Protein AF-A0A924B1G9-F1 (afdb_monomer)

Nearest PDB structures (foldseek):
  7d11-assembly1_A  TM=5.202E-01  e=1.048E+00  Arabidopsis thaliana
  1uzx-assembly1_A  TM=3.766E-01  e=6.678E+00  Saccharomyces cerevisiae
  7ena-assembly1_r  TM=2.657E-01  e=3.602E+00  Homo sapiens

Solvent-accessible surface area (backbone atoms only — not comparable to full-atom values): 17834 Å² total; per-residue (Å²): 140,83,85,80,86,78,86,86,82,85,82,87,82,88,80,89,79,86,88,84,85,90,86,92,86,82,88,84,86,88,83,89,76,91,75,95,71,78,91,67,83,74,74,77,75,77,76,68,78,72,48,72,66,56,46,50,40,49,38,76,76,74,49,89,57,78,85,48,82,61,34,28,73,50,75,49,75,44,78,45,89,90,80,42,54,28,34,40,39,39,38,36,28,64,76,27,54,96,91,43,46,20,43,35,36,27,42,61,86,73,44,76,77,44,75,43,41,29,79,77,49,53,72,58,60,49,54,59,66,51,76,52,71,83,56,62,73,43,79,47,84,88,48,91,28,54,46,34,28,27,63,59,55,65,33,23,41,34,28,42,30,90,91,84,40,40,30,42,26,50,73,26,55,28,36,59,52,98,42,30,36,24,34,95,85,68,23,28,40,26,25,29,43,55,103,88,44,79,76,41,62,40,61,37,97,60,65,76,70,59,66,43,66,84,30,28,30,68,78,65,70,44,32,62,20,43,42,27,85,77,24,82,34,56,75,44,72,41,84,77,54,44,53,40,35,38,48,44,69,59,79,68,53,67,86,53,41,47,78,38,43,34,40,74,47,14,28,45,55,42,82,47,80,46,34,27,37,58,65,37,64,36,64,90,63,48,69,62,68,74,81,87,78,86,71,130

pLDDT: mean 76.07, std 22.86, range [23.42, 97.5]

Mean predicted aligned error: 12.78 Å

Secondary structure (DSSP, 8-state):
---------------------------------------------------HHHHHHHHHHH--S---SSEEEEEEEEEETTTEEEEEEEEEETTS-TT--EEEEE-TTS-EEEEE-TTT--HHHHHHHS----PPEEE----TTEEEEEEESS-EEEEEETTTEEEEE---EEEEETTEEE-TTSPEEBB--BTTB-S-B-B-SSS---B-TTSBBTTT--BB-EE-TT-TTEEEEEEEETTEEEEEE-S-TTTSS--PEEEESEEE-TT-TTB-TTS-B-GGGSPBPPSPPP--

Radius of gyration: 23.68 Å; Cα contacts (8 Å, |Δi|>4): 565; chains: 1; bounding box: 62×53×70 Å

Structure (mmCIF, N/CA/C/O backbone):
data_AF-A0A924B1G9-F1
#
_entry.id   AF-A0A924B1G9-F1
#
loop_
_atom_site.group_PDB
_atom_site.id
_atom_site.type_symbol
_atom_site.label_atom_id
_atom_site.label_alt_id
_atom_site.label_comp_id
_atom_site.label_asym_id
_atom_site.label_entity_id
_atom_site.label_seq_id
_atom_site.pdbx_PDB_ins_code
_atom_site.Cartn_x
_atom_site.Cartn_y
_atom_site.Cartn_z
_atom_site.occupancy
_atom_site.B_iso_or_equiv
_atom_site.auth_seq_id
_atom_site.auth_comp_id
_atom_site.auth_asym_id
_atom_site.auth_atom_id
_atom_site.pdbx_PDB_model_num
ATOM 1 N N . MET A 1 1 ? -4.663 -26.867 -35.636 1.00 37.69 1 MET A N 1
ATOM 2 C CA . MET A 1 1 ? -5.133 -27.283 -34.299 1.00 37.69 1 MET A CA 1
ATOM 3 C C . MET A 1 1 ? -4.129 -28.298 -33.769 1.00 37.69 1 MET A C 1
ATOM 5 O O . MET A 1 1 ? -4.196 -29.462 -34.132 1.00 37.69 1 MET A O 1
ATOM 9 N N . LEU A 1 2 ? -3.102 -27.813 -33.068 1.00 24.23 2 LEU A N 1
ATOM 10 C CA . LEU A 1 2 ? -1.955 -28.592 -32.594 1.00 24.23 2 LEU A CA 1
ATOM 11 C C . LEU A 1 2 ? -2.081 -28.723 -31.074 1.00 24.23 2 LEU A C 1
ATOM 13 O O . LEU A 1 2 ? -1.944 -27.740 -30.354 1.00 24.23 2 LEU A O 1
ATOM 17 N N . LEU A 1 3 ? -2.412 -29.931 -30.621 1.00 26.41 3 LEU A N 1
ATOM 18 C CA . LEU A 1 3 ? -2.420 -30.333 -29.218 1.00 26.41 3 LEU A CA 1
ATOM 19 C C . LEU A 1 3 ? -0.995 -30.748 -28.844 1.00 26.41 3 LEU A C 1
ATOM 21 O O . LEU A 1 3 ? -0.539 -31.812 -29.257 1.00 26.41 3 LEU A O 1
ATOM 25 N N . LEU A 1 4 ? -0.296 -29.913 -28.079 1.00 26.91 4 LEU A N 1
ATOM 26 C CA . LEU A 1 4 ? 0.944 -30.301 -27.414 1.00 26.91 4 LEU A CA 1
ATOM 27 C C . LEU A 1 4 ? 0.599 -30.757 -25.994 1.00 26.91 4 LEU A C 1
ATOM 29 O O . LEU A 1 4 ? 0.212 -29.957 -25.147 1.00 26.91 4 LEU A O 1
ATOM 33 N N . LYS A 1 5 ? 0.706 -32.072 -25.779 1.00 25.05 5 LYS A N 1
ATOM 34 C CA . LYS A 1 5 ? 0.847 -32.693 -24.461 1.00 25.05 5 LYS A CA 1
ATOM 35 C C . LYS A 1 5 ? 2.231 -32.339 -23.921 1.00 25.05 5 LYS A C 1
ATOM 37 O O . LYS A 1 5 ? 3.216 -32.518 -24.633 1.00 25.05 5 LYS A O 1
ATOM 42 N N . THR A 1 6 ? 2.305 -31.902 -22.673 1.00 28.73 6 THR A N 1
ATOM 43 C CA . THR A 1 6 ? 3.558 -31.853 -21.913 1.00 28.73 6 THR A CA 1
ATOM 44 C C . THR A 1 6 ? 3.384 -32.681 -20.655 1.00 28.73 6 THR A C 1
ATOM 46 O O . THR A 1 6 ? 2.513 -32.397 -19.831 1.00 28.73 6 THR A O 1
ATOM 49 N N . ASP A 1 7 ? 4.194 -33.730 -20.568 1.00 26.20 7 ASP A N 1
ATOM 50 C CA . ASP A 1 7 ? 4.286 -34.648 -19.445 1.00 26.20 7 ASP A CA 1
ATOM 51 C C . ASP A 1 7 ? 4.918 -33.945 -18.233 1.00 26.20 7 ASP A C 1
ATOM 53 O O . ASP A 1 7 ? 5.930 -33.250 -18.347 1.00 26.20 7 ASP A O 1
ATOM 57 N N . TYR A 1 8 ? 4.294 -34.121 -17.069 1.00 26.47 8 TYR A N 1
ATOM 58 C CA . TYR A 1 8 ? 4.808 -33.686 -15.774 1.00 26.47 8 TYR A CA 1
ATOM 59 C C . TYR A 1 8 ? 5.938 -34.625 -15.330 1.00 26.47 8 TYR A C 1
ATOM 61 O O . TYR A 1 8 ? 5.741 -35.837 -15.247 1.00 26.47 8 TYR A O 1
ATOM 69 N N . ILE A 1 9 ? 7.107 -34.064 -15.007 1.00 25.88 9 ILE A N 1
ATOM 70 C CA . ILE A 1 9 ? 8.181 -34.769 -14.299 1.00 25.88 9 ILE A CA 1
ATOM 71 C C . ILE A 1 9 ? 8.092 -34.383 -12.823 1.00 25.88 9 ILE A C 1
ATOM 73 O O . ILE A 1 9 ? 8.315 -33.234 -12.447 1.00 25.88 9 ILE A O 1
ATOM 77 N N . GLU A 1 10 ? 7.754 -35.365 -11.997 1.00 23.42 10 GLU A N 1
ATOM 78 C CA . GLU A 1 10 ? 7.724 -35.289 -10.542 1.00 23.42 10 GLU A CA 1
ATOM 79 C C . GLU A 1 10 ? 9.133 -35.607 -10.012 1.00 23.42 10 GLU A C 1
ATOM 81 O O . GLU A 1 10 ? 9.620 -36.730 -10.150 1.00 23.42 10 GLU A O 1
ATOM 86 N N . VAL A 1 11 ? 9.830 -34.620 -9.438 1.00 24.86 11 VAL A N 1
ATOM 87 C CA . VAL A 1 11 ? 11.112 -34.849 -8.752 1.00 24.86 11 VAL A CA 1
ATOM 88 C C . VAL A 1 11 ? 10.871 -34.805 -7.249 1.00 24.86 11 VAL A C 1
ATOM 90 O O . VAL A 1 11 ? 10.787 -33.743 -6.639 1.00 24.86 11 VAL A O 1
ATOM 93 N N . SER A 1 12 ? 10.770 -35.994 -6.657 1.00 23.59 12 SER A N 1
ATOM 94 C CA . SER A 1 12 ? 10.890 -36.201 -5.214 1.00 23.59 12 SER A CA 1
ATOM 95 C C . SER A 1 12 ? 12.345 -36.026 -4.780 1.00 23.59 12 SER A C 1
ATOM 97 O O . SER A 1 12 ? 13.219 -36.756 -5.242 1.00 23.59 12 SER A O 1
ATOM 99 N N . LEU A 1 13 ? 12.601 -35.126 -3.830 1.00 25.59 13 LEU A N 1
ATOM 100 C CA . LEU A 1 13 ? 13.824 -35.140 -3.029 1.00 25.59 13 LEU A CA 1
ATOM 101 C C . LEU A 1 13 ? 13.459 -35.230 -1.547 1.00 25.59 13 LEU A C 1
ATOM 103 O O . LEU A 1 13 ? 13.131 -34.252 -0.882 1.00 25.59 13 LEU A O 1
ATOM 107 N N . ILE A 1 14 ? 13.518 -36.466 -1.055 1.00 26.16 14 ILE A N 1
ATOM 108 C CA . ILE A 1 14 ? 13.589 -36.815 0.361 1.00 26.16 14 ILE A CA 1
ATOM 109 C C . ILE A 1 14 ? 15.049 -36.644 0.790 1.00 26.16 14 ILE A C 1
ATOM 111 O O . ILE A 1 14 ? 15.940 -37.267 0.218 1.00 26.16 14 ILE A O 1
ATOM 115 N N . GLY A 1 15 ? 15.293 -35.843 1.826 1.00 26.09 15 GLY A N 1
ATOM 116 C CA . GLY A 1 15 ? 16.616 -35.704 2.430 1.00 26.09 15 GLY A CA 1
ATOM 117 C C . GLY A 1 15 ? 16.558 -34.976 3.766 1.00 26.09 15 GLY A C 1
ATOM 118 O O . GLY A 1 15 ? 16.680 -33.759 3.823 1.00 26.09 15 GLY A O 1
ATOM 119 N N . LYS A 1 16 ? 16.355 -35.735 4.848 1.00 26.83 16 LYS A N 1
ATOM 120 C CA . LYS A 1 16 ? 16.600 -35.294 6.228 1.00 26.83 16 LYS A CA 1
ATOM 121 C C . LYS A 1 16 ? 18.101 -35.092 6.442 1.00 26.83 16 LYS A C 1
ATOM 123 O O . LYS A 1 16 ? 18.843 -36.004 6.101 1.00 26.83 16 LYS A O 1
ATOM 128 N N . THR A 1 17 ? 18.494 -34.035 7.152 1.00 28.42 17 THR A N 1
ATOM 129 C CA . THR A 1 17 ? 19.530 -34.112 8.203 1.00 28.42 17 THR A CA 1
ATOM 130 C C . THR A 1 17 ? 19.468 -32.886 9.112 1.00 28.42 17 THR A C 1
ATOM 132 O O . THR A 1 17 ? 19.598 -31.752 8.662 1.00 28.42 17 THR A O 1
ATOM 135 N N . GLU A 1 18 ? 19.269 -33.156 10.400 1.00 27.80 18 GLU A N 1
ATOM 136 C CA . GLU A 1 18 ? 19.524 -32.260 11.526 1.00 27.80 18 GLU A CA 1
ATOM 137 C C . GLU A 1 18 ? 21.038 -32.095 11.772 1.00 27.80 18 GLU A C 1
ATOM 139 O O . GLU A 1 18 ? 21.841 -32.920 11.340 1.00 27.80 18 GLU A O 1
ATOM 144 N N . ALA A 1 19 ? 21.362 -31.086 12.590 1.00 27.84 19 ALA A N 1
ATOM 145 C CA . ALA A 1 19 ? 22.610 -30.866 13.330 1.00 27.84 19 ALA A CA 1
ATOM 146 C C . ALA A 1 19 ? 23.759 -30.122 12.621 1.00 27.84 19 ALA A C 1
ATOM 148 O O . ALA A 1 19 ? 24.623 -30.726 11.997 1.00 27.84 19 ALA A O 1
ATOM 149 N N . SER A 1 20 ? 23.869 -28.818 12.914 1.00 29.27 20 SER A N 1
ATOM 150 C CA . SER A 1 20 ? 25.138 -28.221 13.374 1.00 29.27 20 SER A CA 1
ATOM 151 C C . SER A 1 20 ? 24.937 -26.793 13.907 1.00 29.27 20 SER A C 1
ATOM 153 O O . SER A 1 20 ? 25.197 -25.806 13.222 1.00 29.27 20 SER A O 1
ATOM 155 N N . GLU A 1 21 ? 24.501 -26.686 15.163 1.00 30.08 21 GLU A N 1
ATOM 156 C CA . GLU A 1 21 ? 24.824 -25.545 16.027 1.00 30.08 21 GLU A CA 1
ATOM 157 C C . GLU A 1 21 ? 26.275 -25.665 16.532 1.00 30.08 21 GLU A C 1
ATOM 159 O O . GLU A 1 21 ? 26.781 -26.767 16.737 1.00 30.08 21 GLU A O 1
ATOM 164 N N . LYS A 1 22 ? 26.881 -24.512 16.853 1.00 28.56 22 LYS A N 1
ATOM 165 C CA . LYS A 1 22 ? 28.185 -24.290 17.522 1.00 28.56 22 LYS A CA 1
ATOM 166 C C . LYS A 1 22 ? 29.431 -24.246 16.633 1.00 28.56 22 LYS A C 1
ATOM 168 O O . LYS A 1 22 ? 30.168 -25.217 16.512 1.00 28.56 22 LYS A O 1
ATOM 173 N N . LYS A 1 23 ? 29.780 -23.025 16.220 1.00 29.05 23 LYS A N 1
ATOM 174 C CA . LYS A 1 23 ? 31.093 -22.378 16.451 1.00 29.05 23 LYS A CA 1
ATOM 175 C C . LYS A 1 23 ? 31.155 -21.129 15.585 1.00 29.05 23 LYS A C 1
ATOM 177 O O . LYS A 1 23 ? 31.329 -21.283 14.397 1.00 29.05 23 LYS A O 1
ATOM 182 N N . TYR A 1 24 ? 31.082 -19.936 16.167 1.00 28.08 24 TYR A N 1
ATOM 183 C CA . TYR A 1 24 ? 31.892 -18.783 15.745 1.00 28.08 24 TYR A CA 1
ATOM 184 C C . TYR A 1 24 ? 31.843 -17.736 16.860 1.00 28.08 24 TYR A C 1
ATOM 186 O O . TYR A 1 24 ? 30.998 -16.853 16.913 1.00 28.08 24 TYR A O 1
ATOM 194 N N . LEU A 1 25 ? 32.762 -17.900 17.808 1.00 27.41 25 LEU A N 1
ATOM 195 C CA . LEU A 1 25 ? 33.101 -16.921 18.830 1.00 27.41 25 LEU A CA 1
ATOM 196 C C . LEU A 1 25 ? 34.627 -16.933 18.898 1.00 27.41 25 LEU A C 1
ATOM 198 O O . LEU A 1 25 ? 35.197 -17.864 19.465 1.00 27.41 25 LEU A O 1
ATOM 202 N N . LYS A 1 26 ? 35.273 -15.959 18.244 1.00 27.39 26 LYS A N 1
ATOM 203 C CA . LYS A 1 26 ? 36.497 -15.288 18.715 1.00 27.39 26 LYS A CA 1
ATOM 204 C C . LYS A 1 26 ? 37.053 -14.299 17.684 1.00 27.39 26 LYS A C 1
ATOM 206 O O . LYS A 1 26 ? 37.393 -14.675 16.572 1.00 27.39 26 LYS A O 1
ATOM 211 N N . ASN A 1 27 ? 37.254 -13.088 18.200 1.00 27.98 27 ASN A N 1
ATOM 212 C CA . ASN A 1 27 ? 38.271 -12.097 17.851 1.00 27.98 27 ASN A CA 1
ATOM 213 C C . ASN A 1 27 ? 38.127 -11.333 16.525 1.00 27.98 27 ASN A C 1
ATOM 215 O O . ASN A 1 27 ? 38.522 -11.809 15.471 1.00 27.98 27 ASN A O 1
ATOM 219 N N . ASN A 1 28 ? 37.785 -10.045 16.633 1.00 27.94 28 ASN A N 1
ATOM 220 C CA . ASN A 1 28 ? 38.847 -9.038 16.613 1.00 27.94 28 ASN A CA 1
ATOM 221 C C . ASN A 1 28 ? 38.450 -7.741 17.329 1.00 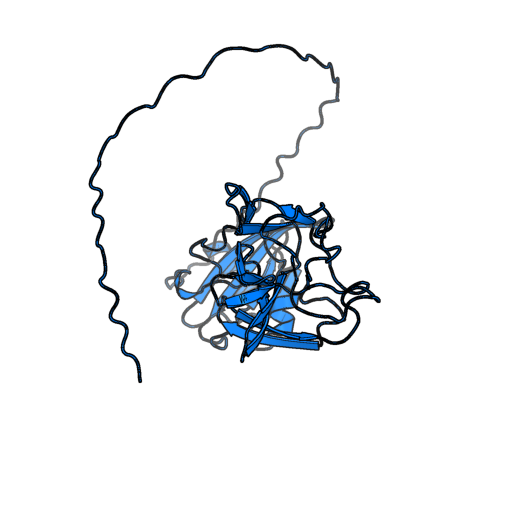27.94 28 ASN A C 1
ATOM 223 O O . ASN A 1 28 ? 37.331 -7.248 17.231 1.00 27.94 28 ASN A O 1
ATOM 227 N N . ASN A 1 29 ? 39.416 -7.258 18.104 1.00 27.81 29 ASN A N 1
ATOM 228 C CA . ASN A 1 29 ? 39.387 -6.055 18.916 1.00 27.81 29 ASN A CA 1
ATOM 229 C C . ASN A 1 29 ? 39.533 -4.780 18.069 1.00 27.81 29 ASN A C 1
ATOM 231 O O . ASN A 1 29 ? 40.124 -4.798 16.995 1.00 27.81 29 ASN A O 1
ATOM 235 N N . LEU A 1 30 ? 39.203 -3.669 18.737 1.00 27.38 30 LEU A N 1
ATOM 236 C CA . LEU A 1 30 ? 39.919 -2.388 18.700 1.00 27.38 30 LEU A CA 1
ATOM 237 C C . LEU A 1 30 ? 39.424 -1.316 17.712 1.00 27.38 30 LEU A C 1
ATOM 239 O O . LEU A 1 30 ? 40.080 -1.034 16.722 1.00 27.38 30 LEU A O 1
ATOM 243 N N . ILE A 1 31 ? 38.382 -0.574 18.108 1.00 29.33 31 ILE A N 1
ATOM 244 C CA . ILE A 1 31 ? 38.405 0.900 18.036 1.00 29.33 31 ILE A CA 1
ATOM 245 C C . ILE A 1 31 ? 37.810 1.445 19.344 1.00 29.33 31 ILE A C 1
ATOM 247 O O . ILE A 1 31 ? 36.600 1.437 19.558 1.00 29.33 31 ILE A O 1
ATOM 251 N N . LYS A 1 32 ? 38.689 1.886 20.253 1.00 28.28 32 LYS A N 1
ATOM 252 C CA . LYS A 1 32 ? 38.343 2.730 21.403 1.00 28.28 32 LYS A CA 1
ATOM 253 C C . LYS A 1 32 ? 38.278 4.172 20.904 1.00 28.28 32 LYS A C 1
ATOM 255 O O . LYS A 1 32 ? 39.322 4.802 20.766 1.00 28.28 32 LYS A O 1
ATOM 260 N N . THR A 1 33 ? 37.077 4.701 20.705 1.00 27.55 33 THR A N 1
ATOM 261 C CA . THR A 1 33 ? 36.873 6.151 20.639 1.00 27.55 33 THR A CA 1
ATOM 262 C C . THR A 1 33 ? 36.241 6.587 21.950 1.00 27.55 33 THR A C 1
ATOM 264 O O . THR A 1 33 ? 35.149 6.160 22.315 1.00 27.55 33 THR A O 1
ATOM 267 N N . ILE A 1 34 ? 36.990 7.393 22.695 1.00 29.73 34 ILE A N 1
ATOM 268 C CA . ILE A 1 34 ? 36.563 8.035 23.933 1.00 29.73 34 ILE A CA 1
ATOM 269 C C . ILE A 1 34 ? 35.468 9.040 23.567 1.00 29.73 34 ILE A C 1
ATOM 271 O O . ILE A 1 34 ? 35.721 9.999 22.843 1.00 29.73 34 ILE A O 1
ATOM 275 N N . THR A 1 35 ? 34.258 8.837 24.080 1.00 28.00 35 THR A N 1
ATOM 276 C CA . THR A 1 35 ? 33.225 9.875 24.095 1.00 28.00 35 THR A CA 1
ATOM 277 C C . THR A 1 35 ? 32.733 10.032 25.523 1.00 28.00 35 THR A C 1
ATOM 279 O O . THR A 1 35 ? 31.898 9.283 26.022 1.00 28.00 35 THR A O 1
ATOM 282 N N . THR A 1 36 ? 33.298 11.017 26.209 1.00 28.72 36 THR A N 1
ATOM 283 C CA . THR A 1 36 ? 32.741 11.598 27.425 1.00 28.72 36 THR A CA 1
ATOM 284 C C . THR A 1 36 ? 31.469 12.360 27.053 1.00 28.72 36 THR A C 1
ATOM 286 O O . THR A 1 36 ? 31.514 13.540 26.719 1.00 28.72 36 THR A O 1
ATOM 289 N N . SER A 1 37 ? 30.308 11.704 27.120 1.00 30.16 37 SER A N 1
ATOM 290 C CA . SER A 1 37 ? 29.019 12.402 27.127 1.00 30.16 37 SER A CA 1
ATOM 291 C C . SER A 1 37 ? 28.319 12.190 28.462 1.00 30.16 37 SER A C 1
ATOM 293 O O . SER A 1 37 ? 28.016 11.066 28.854 1.00 30.16 37 SER A O 1
ATOM 295 N N . LYS A 1 38 ? 28.103 13.315 29.144 1.00 32.81 38 LYS A N 1
ATOM 296 C CA . LYS A 1 38 ? 27.332 13.521 30.371 1.00 32.81 38 LYS A CA 1
ATOM 297 C C . LYS A 1 38 ? 26.179 12.528 30.548 1.00 32.81 38 LYS A C 1
ATOM 299 O O 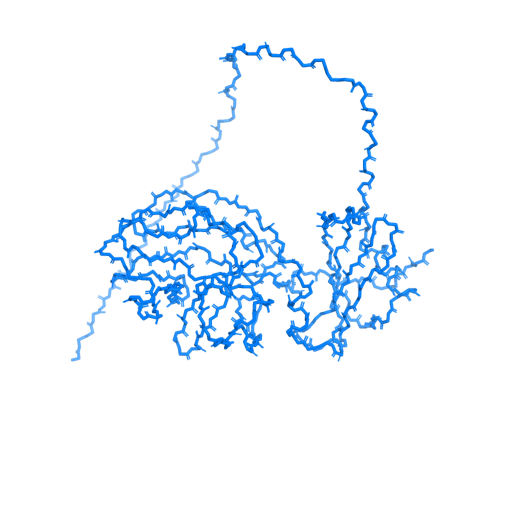. LYS A 1 38 ? 25.368 12.352 29.644 1.00 32.81 38 LYS A O 1
ATOM 304 N N . ASN A 1 39 ? 26.066 12.015 31.774 1.00 30.31 39 ASN A N 1
ATOM 305 C CA . ASN A 1 39 ? 24.873 11.397 32.348 1.00 30.31 39 ASN A CA 1
ATOM 306 C C . ASN A 1 39 ? 23.605 12.200 31.997 1.00 30.31 39 ASN A C 1
ATOM 308 O O . ASN A 1 39 ? 23.224 13.125 32.715 1.00 30.31 39 ASN A O 1
ATOM 312 N N . ARG A 1 40 ? 22.923 11.829 30.911 1.00 31.73 40 ARG A N 1
ATOM 313 C CA . ARG A 1 40 ? 21.480 12.017 30.789 1.00 31.73 40 ARG A CA 1
ATOM 314 C C . ARG A 1 40 ? 20.863 10.783 31.420 1.00 31.73 40 ARG A C 1
ATOM 316 O O . ARG A 1 40 ? 21.057 9.680 30.920 1.00 31.73 40 ARG A O 1
ATOM 323 N N . LYS A 1 41 ? 20.137 10.977 32.523 1.00 28.36 41 LYS A N 1
ATOM 324 C CA . LYS A 1 41 ? 19.126 10.015 32.960 1.00 28.36 41 LYS A CA 1
ATOM 325 C C . LYS A 1 41 ? 18.251 9.745 31.739 1.00 28.36 41 LYS A C 1
ATOM 327 O O . LYS A 1 41 ? 17.524 10.632 31.305 1.00 28.36 41 LYS A O 1
ATOM 332 N N . SER A 1 42 ? 18.395 8.569 31.142 1.00 31.86 42 SER A N 1
ATOM 333 C CA . SER A 1 42 ? 17.416 8.059 30.203 1.00 31.86 42 SER A CA 1
ATOM 334 C C . SER A 1 42 ? 16.136 7.887 31.012 1.00 31.86 42 SER A C 1
ATOM 336 O O . SER A 1 42 ? 16.034 6.964 31.823 1.00 31.86 42 SER A O 1
ATOM 338 N N . GLU A 1 43 ? 15.191 8.810 30.863 1.00 34.50 43 GLU A N 1
ATOM 339 C CA . GLU A 1 43 ? 13.803 8.474 31.131 1.00 34.50 43 GLU A CA 1
ATOM 340 C C . GLU A 1 43 ? 13.513 7.228 30.302 1.00 34.50 43 GLU A C 1
ATOM 342 O O . GLU A 1 43 ? 13.592 7.237 29.073 1.00 34.50 43 GLU A O 1
ATOM 347 N N . VAL A 1 44 ? 13.296 6.113 30.992 1.00 32.47 44 VAL A N 1
ATOM 348 C CA . VAL A 1 44 ? 12.763 4.904 30.383 1.00 32.47 44 VAL A CA 1
ATOM 349 C C . VAL A 1 44 ? 11.401 5.324 29.851 1.00 32.47 44 VAL A C 1
ATOM 351 O O . VAL A 1 44 ? 10.451 5.439 30.622 1.00 32.47 44 VAL A O 1
ATOM 354 N N . HIS A 1 45 ? 11.330 5.656 28.559 1.00 38.53 45 HIS A N 1
ATOM 355 C CA . HIS A 1 45 ? 10.075 5.944 27.884 1.00 38.53 45 HIS A CA 1
ATOM 356 C C . HIS A 1 45 ? 9.185 4.723 28.086 1.00 38.53 45 HIS A C 1
ATOM 358 O O . HIS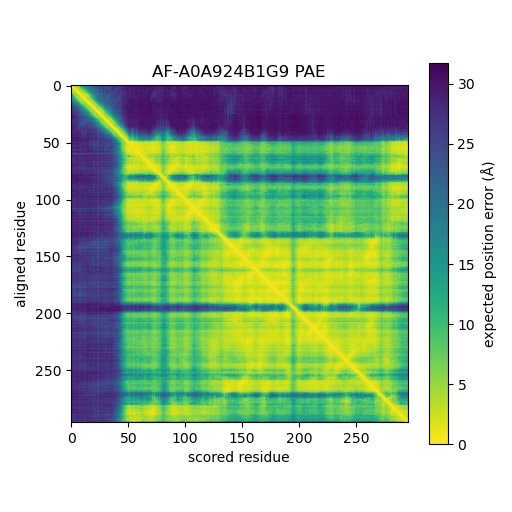 A 1 45 ? 9.406 3.663 27.497 1.00 38.53 45 HIS A O 1
ATOM 364 N N . LYS A 1 46 ? 8.233 4.858 29.010 1.00 42.31 46 LYS A N 1
ATOM 365 C CA . LYS A 1 46 ? 7.267 3.829 29.355 1.00 42.31 46 LYS A CA 1
ATOM 366 C C . LYS A 1 46 ? 6.454 3.583 28.091 1.00 42.31 46 LYS A C 1
ATOM 368 O O . LYS A 1 46 ? 5.660 4.425 27.688 1.00 42.31 46 LYS A O 1
ATOM 373 N N . LYS A 1 47 ? 6.742 2.474 27.415 1.00 51.41 47 LYS A N 1
ATOM 374 C CA . LYS A 1 47 ? 6.018 2.037 26.224 1.00 51.41 47 LYS A CA 1
ATOM 375 C C . LYS A 1 47 ? 4.558 1.841 26.644 1.00 51.41 47 LYS A C 1
ATOM 377 O O . LYS A 1 47 ? 4.295 1.009 27.512 1.00 51.41 47 LYS A O 1
ATOM 382 N N . SER A 1 48 ? 3.635 2.645 26.118 1.00 54.09 48 SER A N 1
ATOM 383 C CA . SER A 1 48 ? 2.199 2.495 26.375 1.00 54.09 48 SER A CA 1
ATOM 384 C C . SER A 1 48 ? 1.700 1.270 25.607 1.00 54.09 48 SER A C 1
ATOM 386 O O . SER A 1 48 ? 1.172 1.382 24.508 1.00 54.09 48 SER A O 1
ATOM 388 N N . ASN A 1 49 ? 1.935 0.079 26.151 1.00 71.06 49 ASN A N 1
ATOM 389 C CA . ASN A 1 49 ? 1.370 -1.151 25.609 1.00 71.06 49 ASN A CA 1
ATOM 390 C C . ASN A 1 49 ? -0.029 -1.333 26.213 1.00 71.06 49 ASN A C 1
ATOM 392 O O . ASN A 1 49 ? -0.174 -2.092 27.170 1.00 71.06 49 ASN A O 1
ATOM 396 N N . LEU A 1 50 ? -1.038 -0.626 25.695 1.00 84.31 50 LEU A N 1
ATOM 397 C CA . LEU A 1 50 ? -2.423 -0.964 26.024 1.00 84.31 50 LEU A CA 1
ATOM 398 C C . LEU A 1 50 ? -2.726 -2.363 25.476 1.00 84.31 50 LEU A C 1
ATOM 400 O O . LEU A 1 50 ? -2.528 -2.643 24.289 1.00 84.31 50 LEU A O 1
ATOM 404 N N . SER A 1 51 ? -3.204 -3.247 26.340 1.00 90.94 51 SER A N 1
ATOM 405 C CA . SER A 1 51 ? -3.773 -4.525 25.937 1.00 90.94 51 SER A CA 1
ATOM 406 C C . SER A 1 51 ? -5.052 -4.311 25.129 1.00 90.94 51 SER A C 1
ATOM 408 O O . SER A 1 51 ? -5.717 -3.280 25.221 1.00 90.94 51 SER A O 1
ATOM 410 N N . ILE A 1 52 ? -5.439 -5.321 24.351 1.00 91.56 52 ILE A N 1
ATOM 411 C CA . ILE A 1 52 ? -6.675 -5.278 23.562 1.00 91.56 52 ILE A CA 1
ATOM 412 C C . ILE A 1 52 ? -7.914 -5.038 24.447 1.00 91.56 52 ILE A C 1
ATOM 414 O O . ILE A 1 52 ? -8.822 -4.315 24.040 1.00 91.56 52 ILE A O 1
ATOM 418 N N . ILE A 1 53 ? -7.935 -5.589 25.667 1.00 93.38 53 ILE A N 1
ATOM 419 C CA . ILE A 1 53 ? -9.026 -5.378 26.629 1.00 93.38 53 ILE A CA 1
ATOM 420 C C . ILE A 1 53 ? -9.041 -3.925 27.116 1.00 93.38 53 ILE A C 1
ATOM 422 O O . ILE A 1 53 ? -10.097 -3.300 27.117 1.00 93.38 53 ILE A O 1
ATOM 426 N N . GLU A 1 54 ? -7.887 -3.356 27.473 1.00 94.00 54 GLU A N 1
ATOM 427 C CA . GLU A 1 54 ? -7.805 -1.946 27.881 1.00 94.00 54 GLU A CA 1
ATOM 428 C C . GLU A 1 54 ? -8.223 -1.005 26.747 1.00 94.00 54 GLU A C 1
ATOM 430 O O . GLU A 1 54 ? -8.937 -0.034 26.994 1.00 94.00 54 GLU A O 1
ATOM 435 N N . ILE A 1 55 ? -7.848 -1.320 25.502 1.00 93.50 55 ILE A N 1
ATOM 436 C CA . ILE A 1 55 ? -8.304 -0.588 24.316 1.00 93.50 55 ILE A CA 1
ATOM 437 C C . ILE A 1 55 ? -9.824 -0.670 24.208 1.00 93.50 55 ILE A C 1
ATOM 439 O O . ILE A 1 55 ? -10.474 0.367 24.149 1.00 93.50 55 ILE A O 1
ATOM 443 N N . TYR A 1 56 ? -10.405 -1.873 24.228 1.00 95.19 56 TYR A N 1
ATOM 444 C CA . TYR A 1 56 ? -11.859 -2.039 24.183 1.00 95.19 56 TYR A CA 1
ATOM 445 C C . TYR A 1 56 ? -12.554 -1.200 25.265 1.00 95.19 56 TYR A C 1
ATOM 447 O O . TYR A 1 56 ? -13.510 -0.478 24.984 1.00 95.19 56 TYR A O 1
ATOM 455 N N . CYS A 1 57 ? -12.039 -1.238 26.492 1.00 94.75 57 CYS A N 1
ATOM 456 C CA . CYS A 1 57 ? -12.605 -0.503 27.611 1.00 94.75 57 CYS A CA 1
ATOM 457 C C . CYS A 1 57 ? -12.492 1.013 27.449 1.00 94.75 57 CYS A C 1
ATOM 459 O O . CYS A 1 57 ? -13.468 1.720 27.713 1.00 94.75 57 CYS A O 1
ATOM 461 N N . LEU A 1 58 ? -11.355 1.510 26.959 1.00 94.50 58 LEU A N 1
ATOM 462 C CA . LEU A 1 58 ? -11.182 2.919 26.620 1.00 94.50 58 LEU A CA 1
ATOM 463 C C . LEU A 1 58 ? -12.204 3.354 25.563 1.00 94.50 58 LEU A C 1
ATOM 465 O O . LEU A 1 58 ? -12.886 4.362 25.743 1.00 94.50 58 LEU A O 1
ATOM 469 N N . LEU A 1 59 ? -12.344 2.571 24.492 1.00 93.12 59 LEU A N 1
ATOM 470 C CA . LEU A 1 59 ? -13.268 2.858 23.399 1.00 93.12 59 LEU A CA 1
ATOM 471 C C . LEU A 1 59 ? -14.724 2.865 23.873 1.00 93.12 59 LEU A C 1
ATOM 473 O O . LEU A 1 59 ? -15.455 3.801 23.574 1.00 93.12 59 LEU A O 1
ATOM 477 N N . SER A 1 60 ? -15.124 1.874 24.671 1.00 92.44 60 SER A N 1
ATOM 478 C CA . SER A 1 60 ? -16.496 1.762 25.181 1.00 92.44 60 SER A CA 1
ATOM 479 C C . SER A 1 60 ? -16.928 2.938 26.064 1.00 92.44 60 SER A C 1
ATOM 481 O O . SER A 1 60 ? -18.120 3.219 26.162 1.00 92.44 60 SER A O 1
ATOM 483 N N . LYS A 1 61 ? -15.970 3.619 26.712 1.00 91.38 61 LYS A N 1
ATOM 484 C CA . LYS A 1 61 ? -16.228 4.756 27.607 1.00 91.38 61 LYS A CA 1
ATOM 485 C C . LYS A 1 61 ? -16.098 6.099 26.880 1.00 91.38 61 LYS A C 1
ATOM 487 O O . LYS A 1 61 ? -16.856 7.016 27.178 1.00 91.38 61 LYS A O 1
ATOM 492 N N . ASN A 1 62 ? -15.143 6.215 25.952 1.00 90.75 62 ASN A N 1
ATOM 493 C CA . ASN A 1 62 ? -14.668 7.512 25.456 1.00 90.75 62 ASN A CA 1
ATOM 494 C C . ASN A 1 62 ? -14.730 7.691 23.929 1.00 90.75 62 ASN A C 1
ATOM 496 O O . ASN A 1 62 ? -14.404 8.774 23.448 1.00 90.75 62 ASN A O 1
ATOM 500 N N . SER A 1 63 ? -15.103 6.667 23.157 1.00 88.69 63 SER A N 1
ATOM 501 C CA . SER A 1 63 ? -15.192 6.755 21.694 1.00 88.69 63 SER A CA 1
ATOM 502 C C . SER A 1 63 ? -16.637 6.902 21.221 1.00 88.69 63 SER A C 1
ATOM 504 O O . SER A 1 63 ? -17.570 6.448 21.878 1.00 88.69 63 SER A O 1
ATOM 506 N N . SER A 1 64 ? -16.820 7.509 20.045 1.00 87.25 64 SER A N 1
ATOM 507 C CA . SER A 1 64 ? -18.106 7.482 19.337 1.00 87.25 64 SER A CA 1
ATOM 508 C C . SER A 1 64 ? -18.285 6.232 18.473 1.00 87.25 64 SER A C 1
ATOM 510 O O . SER A 1 64 ? -19.350 6.062 17.887 1.00 87.25 64 SER A O 1
ATOM 512 N N . ILE A 1 65 ? -17.253 5.389 18.348 1.00 88.75 65 ILE A N 1
ATOM 513 C CA . ILE A 1 65 ? -17.300 4.190 17.513 1.00 88.75 65 ILE A CA 1
ATOM 514 C C . ILE A 1 65 ? -18.248 3.183 18.133 1.00 88.75 65 ILE A C 1
ATOM 516 O O . ILE A 1 65 ? -18.118 2.809 19.300 1.00 88.75 65 ILE A O 1
ATOM 520 N N . THR A 1 66 ? -19.176 2.690 17.321 1.00 85.38 66 THR A N 1
ATOM 521 C CA . THR A 1 66 ? -20.130 1.705 17.814 1.00 85.38 66 THR A CA 1
ATOM 522 C C . THR A 1 66 ? -19.485 0.321 17.906 1.00 85.38 66 THR A C 1
ATOM 524 O O . THR A 1 66 ? -19.035 -0.261 16.914 1.00 85.38 66 THR A O 1
ATOM 527 N N . LEU A 1 67 ? -19.457 -0.217 19.125 1.00 89.44 67 LEU A N 1
ATOM 528 C CA . LEU A 1 67 ? -18.915 -1.532 19.458 1.00 89.44 67 LEU A CA 1
ATOM 529 C C . LEU A 1 67 ? -20.069 -2.505 19.709 1.00 89.44 67 LEU A C 1
ATOM 531 O O . LEU A 1 67 ? -20.547 -2.634 20.834 1.00 89.44 67 LEU A O 1
ATOM 535 N N . SER A 1 68 ? -20.530 -3.199 18.669 1.00 86.88 68 SER A N 1
ATOM 536 C CA . SER A 1 68 ? -21.540 -4.250 18.828 1.00 86.88 68 SER A CA 1
ATOM 537 C C . SER A 1 68 ? -21.305 -5.450 17.910 1.00 86.88 68 SER A C 1
ATOM 539 O O . SER A 1 68 ? -20.589 -5.360 16.910 1.00 86.88 68 SER A O 1
ATOM 541 N N . GLY A 1 69 ? -21.928 -6.575 18.271 1.00 89.75 69 GLY A N 1
ATOM 542 C CA . GLY A 1 69 ? -21.804 -7.836 17.548 1.00 89.75 69 GLY A CA 1
ATOM 543 C C . GLY A 1 69 ? -20.415 -8.455 17.685 1.00 89.75 69 GLY A C 1
ATOM 544 O O . GLY A 1 69 ? -19.810 -8.427 18.757 1.00 89.75 69 GLY A O 1
ATOM 545 N N . ASP A 1 70 ? -19.936 -9.026 16.586 1.00 91.94 70 ASP A N 1
ATOM 546 C CA . ASP A 1 70 ? -18.584 -9.550 16.451 1.00 91.94 70 ASP A CA 1
ATOM 547 C C . ASP A 1 70 ? -17.585 -8.393 16.397 1.00 91.94 70 ASP A C 1
ATOM 549 O O . ASP A 1 70 ? -17.627 -7.582 15.471 1.00 91.94 70 ASP A O 1
ATOM 553 N N . ILE A 1 71 ? -16.715 -8.289 17.406 1.00 93.38 71 ILE A N 1
ATOM 554 C CA . ILE A 1 71 ? -15.757 -7.186 17.532 1.00 93.38 71 ILE A CA 1
ATOM 555 C C . ILE A 1 71 ? -14.345 -7.739 17.467 1.00 93.38 71 ILE A C 1
ATOM 557 O O . ILE A 1 71 ? -13.947 -8.563 18.287 1.00 93.38 71 ILE A O 1
ATOM 561 N N . LYS A 1 72 ? -13.569 -7.222 16.520 1.00 92.25 72 LYS A N 1
ATOM 562 C CA . LYS A 1 72 ? -12.160 -7.542 16.309 1.00 92.25 72 LYS A CA 1
ATOM 563 C C . LYS A 1 72 ? -11.349 -6.267 16.468 1.00 92.25 72 LYS A C 1
ATOM 565 O O . LYS A 1 72 ? -11.648 -5.252 15.840 1.00 92.25 72 LYS A O 1
ATOM 570 N N . ILE A 1 73 ? -10.318 -6.316 17.305 1.00 90.56 73 ILE A N 1
ATOM 571 C CA . ILE A 1 73 ? -9.438 -5.174 17.564 1.00 90.56 73 ILE A CA 1
ATOM 572 C C . ILE A 1 73 ? -8.004 -5.578 17.264 1.00 90.56 73 ILE A C 1
ATOM 574 O O . ILE A 1 73 ? -7.511 -6.599 17.740 1.00 90.56 73 ILE A O 1
ATOM 578 N N . GLN A 1 74 ? -7.317 -4.729 16.513 1.00 86.12 74 GLN A N 1
ATOM 579 C CA . GLN A 1 74 ? -5.888 -4.833 16.278 1.00 86.12 74 GLN A CA 1
ATOM 580 C C . GLN A 1 74 ? -5.240 -3.496 16.616 1.00 86.12 74 GLN A C 1
ATOM 582 O O . GLN A 1 74 ? -5.747 -2.441 16.246 1.00 86.12 74 GLN A O 1
ATOM 587 N N . SER A 1 75 ? -4.085 -3.537 17.272 1.00 85.12 75 SER A N 1
ATOM 588 C CA . SER A 1 75 ? -3.309 -2.339 17.573 1.00 85.12 75 SER A CA 1
ATOM 589 C C . SER A 1 75 ? -1.868 -2.437 17.082 1.00 85.12 75 SER A C 1
ATOM 591 O O . SER A 1 75 ? -1.347 -3.519 16.784 1.00 85.12 75 SER A O 1
ATOM 593 N N . GLY A 1 76 ? -1.245 -1.272 16.947 1.00 78.44 76 GLY A N 1
ATOM 594 C CA . GLY A 1 76 ? 0.169 -1.074 16.656 1.00 78.44 76 GLY A CA 1
ATOM 595 C C . GLY A 1 76 ? 0.657 0.209 17.323 1.00 78.44 76 GLY A C 1
ATOM 596 O O . GLY A 1 76 ? -0.138 0.956 17.884 1.00 78.44 76 GLY A O 1
ATOM 597 N N . HIS A 1 77 ? 1.957 0.475 17.259 1.00 76.81 77 HIS A N 1
ATOM 598 C CA . HIS A 1 77 ? 2.544 1.675 17.856 1.00 76.81 77 HIS A CA 1
ATOM 599 C C . HIS A 1 77 ? 3.047 2.601 16.760 1.00 76.81 77 HIS A C 1
ATOM 601 O O . HIS A 1 77 ? 3.571 2.123 15.754 1.00 76.81 77 HIS A O 1
ATOM 607 N N . TYR A 1 78 ? 2.951 3.903 16.996 1.00 71.19 78 TYR A N 1
ATOM 608 C CA . TYR A 1 78 ? 3.607 4.913 16.176 1.00 71.19 78 TYR A CA 1
ATOM 609 C C . TYR A 1 78 ? 4.530 5.767 17.018 1.00 71.19 78 TYR A C 1
ATOM 611 O O . TYR A 1 78 ? 4.328 5.914 18.221 1.00 71.19 78 TYR A O 1
ATOM 619 N N . GLY A 1 79 ? 5.571 6.294 16.386 1.00 64.75 79 GLY A N 1
ATOM 620 C CA . GLY A 1 79 ? 6.490 7.243 16.993 1.00 64.75 79 GLY A CA 1
ATOM 621 C C . GLY A 1 79 ? 6.473 8.518 16.176 1.00 64.75 79 GLY A C 1
ATOM 622 O O . GLY A 1 79 ? 7.319 8.678 15.305 1.00 64.75 79 GLY A O 1
ATOM 623 N N . GLU A 1 80 ? 5.519 9.405 16.448 1.00 58.19 80 GLU A N 1
ATOM 624 C CA . GLU A 1 80 ? 5.463 10.702 15.778 1.00 58.19 80 GLU A CA 1
ATOM 625 C C . GLU A 1 80 ? 5.926 11.819 16.709 1.00 58.19 80 GLU A C 1
ATOM 627 O O . GLU A 1 80 ? 5.497 11.959 17.856 1.00 58.19 80 GLU A O 1
ATOM 632 N N . TYR A 1 81 ? 6.824 12.648 16.192 1.00 43.81 81 TYR A N 1
ATOM 633 C CA . TYR A 1 81 ? 7.129 13.950 16.764 1.00 43.81 81 TYR A CA 1
ATOM 634 C C . TYR A 1 81 ? 6.039 14.942 16.311 1.00 43.81 81 TYR A C 1
ATOM 636 O O . TYR A 1 81 ? 5.716 14.936 15.126 1.00 43.81 81 TYR A O 1
ATOM 644 N N . PRO A 1 82 ? 5.479 15.806 17.183 1.00 48.94 82 PRO A N 1
ATOM 645 C CA . PRO A 1 82 ? 5.931 16.124 18.541 1.00 48.94 82 PRO A CA 1
ATOM 646 C C . PRO A 1 82 ? 5.243 15.334 19.672 1.00 48.94 82 PRO A C 1
ATOM 648 O O . PRO A 1 82 ? 5.652 15.462 20.827 1.00 48.94 82 PRO A O 1
ATOM 651 N N . ASN A 1 83 ? 4.223 14.522 19.381 1.00 56.28 83 ASN A N 1
ATOM 652 C CA . ASN A 1 83 ? 3.325 13.975 20.412 1.00 56.28 83 ASN A CA 1
ATOM 653 C C . ASN A 1 83 ? 3.915 12.781 21.192 1.00 56.28 83 ASN A C 1
ATOM 655 O O . ASN A 1 83 ? 3.498 12.489 22.319 1.00 56.28 83 ASN A O 1
ATOM 659 N N . GLY A 1 84 ? 4.968 12.152 20.666 1.00 62.81 84 GLY A N 1
ATOM 660 C CA . GLY A 1 84 ? 5.632 10.999 21.268 1.00 62.81 84 GLY A CA 1
ATOM 661 C C . GLY A 1 84 ? 5.065 9.671 20.765 1.00 62.81 84 GLY A C 1
ATOM 662 O O . GLY A 1 84 ? 4.358 9.619 19.765 1.00 62.81 84 GLY A O 1
ATOM 663 N N . MET A 1 85 ? 5.422 8.570 21.436 1.00 71.88 85 MET A N 1
ATOM 664 C CA . MET A 1 85 ? 4.911 7.249 21.059 1.00 71.88 85 MET A CA 1
ATOM 665 C C . MET A 1 85 ? 3.423 7.121 21.390 1.00 71.88 85 MET A C 1
ATOM 667 O O . MET A 1 85 ? 3.057 7.312 22.544 1.00 71.88 85 MET A O 1
ATOM 671 N N . GLY A 1 86 ? 2.597 6.759 20.414 1.00 80.62 86 GLY A N 1
ATOM 672 C CA . GLY A 1 86 ? 1.171 6.483 20.594 1.00 80.62 86 GLY A CA 1
ATOM 673 C C . GLY A 1 86 ? 0.779 5.098 20.080 1.00 80.62 86 GLY A C 1
ATOM 674 O O . GLY A 1 86 ? 1.627 4.299 19.667 1.00 80.62 86 GLY A O 1
ATOM 675 N N . THR A 1 87 ? -0.520 4.809 20.114 1.00 83.38 87 THR A N 1
ATOM 676 C CA . THR A 1 87 ? -1.117 3.550 19.654 1.00 83.38 87 THR A CA 1
ATOM 677 C C . THR A 1 87 ? -2.103 3.817 18.521 1.00 83.38 87 THR A C 1
ATOM 679 O O . THR A 1 87 ? -3.067 4.557 18.701 1.00 83.38 87 THR A O 1
ATOM 682 N N . TYR A 1 88 ? -1.892 3.187 17.365 1.00 84.56 88 TYR A N 1
ATOM 683 C CA . TYR A 1 88 ? -2.922 3.084 16.331 1.00 84.56 88 TYR A CA 1
ATOM 684 C C . TYR A 1 88 ? -3.818 1.895 16.645 1.00 84.56 88 TYR A C 1
ATOM 686 O O . TYR A 1 88 ? -3.320 0.806 16.944 1.00 84.56 88 TYR A O 1
ATOM 694 N N . VAL A 1 89 ? -5.128 2.088 16.544 1.00 87.31 89 VAL A N 1
ATOM 695 C CA . VAL A 1 89 ? -6.126 1.046 16.773 1.00 87.31 89 VAL A CA 1
ATOM 696 C C . VAL A 1 89 ? -7.020 0.919 15.555 1.00 87.31 89 VAL A C 1
ATOM 698 O O . VAL A 1 89 ? -7.532 1.905 15.037 1.00 87.31 89 VAL A O 1
ATOM 701 N N . TYR A 1 90 ? -7.230 -0.320 15.138 1.00 88.19 90 TYR A N 1
ATOM 702 C CA . TYR A 1 90 ? -8.156 -0.703 14.091 1.00 88.19 90 TYR A CA 1
ATOM 703 C C . TYR A 1 90 ? -9.255 -1.549 14.716 1.00 88.19 90 TYR A C 1
ATOM 705 O O . TYR A 1 90 ? -8.962 -2.510 15.434 1.00 88.19 90 TYR A O 1
ATOM 713 N N . VAL A 1 91 ? -10.508 -1.206 14.436 1.00 90.50 91 VAL A N 1
ATOM 714 C CA . VAL A 1 91 ? -11.673 -1.882 15.007 1.00 90.50 91 VAL A CA 1
ATOM 715 C C . VAL A 1 91 ? -12.612 -2.301 13.892 1.00 90.50 91 VAL A C 1
ATOM 717 O O . VAL A 1 91 ? -13.147 -1.456 13.179 1.00 90.50 91 VAL A O 1
ATOM 720 N N . ARG A 1 92 ? -12.858 -3.603 13.775 1.00 90.31 92 ARG A N 1
ATOM 721 C CA . ARG A 1 92 ? -13.959 -4.134 12.972 1.00 90.31 92 ARG A CA 1
ATOM 722 C C . ARG A 1 92 ? -15.077 -4.556 13.910 1.00 90.31 92 ARG A C 1
ATOM 724 O O . ARG A 1 92 ? -14.831 -5.291 14.863 1.00 90.31 92 ARG A O 1
ATOM 731 N N . SER A 1 93 ? -16.287 -4.093 13.632 1.00 91.44 93 SER A N 1
ATOM 732 C CA . SER A 1 93 ? -17.510 -4.540 14.296 1.00 91.44 93 SER A CA 1
ATOM 733 C C . SER A 1 93 ? -18.503 -5.054 13.257 1.00 91.44 93 SER A C 1
ATOM 735 O O . SER A 1 93 ? -18.398 -4.703 12.080 1.00 91.44 93 SER A O 1
ATOM 737 N N . SER A 1 94 ? -19.500 -5.842 13.668 1.00 89.75 94 SER A N 1
ATOM 738 C CA . SER A 1 94 ? -20.564 -6.311 12.759 1.00 89.75 94 SER A CA 1
ATOM 739 C C . SER A 1 94 ? -21.426 -5.193 12.164 1.00 89.75 94 SER A C 1
ATOM 741 O O . SER A 1 94 ? -22.249 -5.458 11.296 1.00 89.75 94 SER A O 1
ATOM 743 N N . GLN A 1 95 ? -21.289 -3.959 12.649 1.00 88.12 95 GLN A N 1
ATOM 744 C CA . GLN A 1 95 ? -21.992 -2.797 12.105 1.00 88.12 95 GLN A CA 1
ATOM 745 C C . GLN A 1 95 ? -21.198 -2.063 11.026 1.00 88.12 95 GLN A C 1
ATOM 747 O O . GLN A 1 95 ? -21.760 -1.223 10.325 1.00 88.12 95 GLN A O 1
ATOM 752 N N . CYS A 1 96 ? -19.907 -2.361 10.884 1.00 85.00 96 CYS A N 1
ATOM 753 C CA . CYS A 1 96 ? -19.139 -1.867 9.757 1.00 85.00 96 CYS A CA 1
ATOM 754 C C . CYS A 1 96 ? -19.563 -2.612 8.482 1.00 85.00 96 CYS A C 1
ATOM 756 O O . CYS A 1 96 ? -19.769 -3.826 8.533 1.00 85.00 96 CYS A O 1
ATOM 758 N N . PRO A 1 97 ? -19.634 -1.928 7.327 1.00 81.81 97 PRO A N 1
ATOM 759 C CA . PRO A 1 97 ? -19.633 -2.601 6.031 1.00 81.81 97 PRO A CA 1
ATOM 760 C C . PRO A 1 97 ? -18.461 -3.589 5.917 1.00 81.81 97 PRO A C 1
ATOM 762 O O . PRO A 1 97 ? -17.404 -3.360 6.512 1.00 81.81 97 PRO A O 1
ATOM 765 N N . ASP A 1 98 ? -18.634 -4.671 5.153 1.00 71.38 98 ASP A N 1
ATOM 766 C CA . ASP A 1 98 ? -17.691 -5.802 5.113 1.00 71.38 98 ASP A CA 1
ATOM 767 C C . ASP A 1 98 ? -16.250 -5.418 4.735 1.00 71.38 98 ASP A C 1
ATOM 769 O O . ASP A 1 98 ? -15.302 -6.117 5.106 1.00 71.38 98 ASP A O 1
ATOM 773 N N . ASP A 1 99 ? -16.078 -4.304 4.032 1.00 69.75 99 ASP A N 1
ATOM 774 C CA . ASP A 1 99 ? -14.816 -3.754 3.546 1.00 69.75 99 ASP A CA 1
ATOM 775 C C . ASP A 1 99 ? -14.229 -2.639 4.429 1.00 69.75 99 ASP A C 1
ATOM 777 O O . ASP A 1 99 ? -13.152 -2.119 4.133 1.00 69.75 99 ASP A O 1
ATOM 781 N N . LYS A 1 100 ? -14.898 -2.268 5.527 1.00 79.62 100 LYS A N 1
ATOM 782 C CA . LYS A 1 100 ? -14.500 -1.141 6.377 1.00 79.62 100 LYS A CA 1
ATOM 783 C C . LYS A 1 100 ? -14.155 -1.552 7.800 1.00 79.62 100 LYS A C 1
ATOM 785 O O . LYS A 1 100 ? -14.513 -2.612 8.308 1.00 79.62 100 LYS A O 1
ATOM 790 N N . TYR A 1 101 ? -13.442 -0.650 8.455 1.00 86.62 101 TYR A N 1
ATOM 791 C CA . TYR A 1 101 ? -13.102 -0.708 9.865 1.00 86.62 101 TYR A CA 1
ATOM 792 C C . TYR A 1 101 ? -12.859 0.707 10.367 1.00 86.62 101 TYR A C 1
ATOM 794 O O . TYR A 1 101 ? -12.512 1.607 9.603 1.00 86.62 101 TYR A O 1
ATOM 802 N N . SER A 1 102 ? -13.066 0.897 11.659 1.00 89.69 102 SER A N 1
ATOM 803 C CA . SER A 1 102 ? -12.793 2.164 12.310 1.00 89.69 102 SER A CA 1
ATOM 804 C C . SER A 1 102 ? -11.307 2.264 12.637 1.00 89.69 102 SER A C 1
ATOM 806 O O . SER A 1 102 ? -10.659 1.258 12.945 1.00 89.69 102 SER A O 1
ATOM 808 N N . VAL A 1 103 ? -10.767 3.477 12.581 1.00 88.94 103 VAL A N 1
ATOM 809 C CA . VAL A 1 103 ? -9.358 3.774 12.872 1.00 88.94 103 VAL A CA 1
ATOM 810 C C . VAL A 1 103 ? -9.309 4.782 14.007 1.00 88.94 103 VAL A C 1
ATOM 812 O O . VAL A 1 103 ? -10.058 5.756 13.998 1.00 88.94 103 VAL A O 1
ATOM 815 N N . LEU A 1 104 ? -8.429 4.573 14.981 1.00 89.56 104 LEU A N 1
ATOM 816 C CA . LEU A 1 104 ? -8.165 5.545 16.033 1.00 89.56 104 LEU A CA 1
ATOM 817 C C . LEU A 1 104 ? -6.678 5.747 16.271 1.00 89.56 104 LEU A C 1
ATOM 819 O O . LEU A 1 104 ? -5.873 4.825 16.114 1.00 89.56 104 LEU A O 1
ATOM 823 N N . ARG A 1 105 ? -6.357 6.940 16.766 1.00 88.25 105 ARG A N 1
ATOM 824 C CA . ARG A 1 105 ? -5.074 7.276 17.378 1.00 88.25 105 ARG A CA 1
ATOM 825 C C . ARG A 1 105 ? -5.263 7.512 18.862 1.00 88.25 105 ARG A C 1
ATOM 827 O O . ARG A 1 105 ? -6.123 8.292 19.261 1.00 88.25 105 ARG A O 1
ATOM 834 N N . ILE A 1 106 ? -4.449 6.845 19.666 1.00 88.12 106 ILE A N 1
ATOM 835 C CA . ILE A 1 106 ? -4.416 7.000 21.115 1.00 88.12 106 ILE A CA 1
ATOM 836 C C . ILE A 1 106 ? -3.032 7.528 21.500 1.00 88.12 106 ILE A C 1
ATOM 838 O O . ILE A 1 106 ? -2.021 6.912 21.156 1.00 88.12 106 ILE A O 1
ATOM 842 N N . ASP A 1 107 ? -2.977 8.647 22.218 1.00 87.44 107 ASP A N 1
ATOM 843 C CA . ASP A 1 107 ? -1.718 9.219 22.696 1.00 87.44 107 ASP A CA 1
ATOM 844 C C . ASP A 1 107 ? -1.067 8.347 23.792 1.00 87.44 107 ASP A C 1
ATOM 846 O O . ASP A 1 107 ? -1.646 7.396 24.324 1.00 87.44 107 ASP A O 1
ATOM 850 N N . LYS A 1 108 ? 0.159 8.698 24.192 1.00 86.31 108 LYS A N 1
ATOM 851 C CA . LYS A 1 108 ? 0.886 8.028 25.290 1.00 86.31 108 LYS A CA 1
ATOM 852 C C . LYS A 1 108 ? 0.182 8.076 26.655 1.00 86.31 108 LYS A C 1
ATOM 854 O O . LYS A 1 108 ? 0.589 7.363 27.572 1.00 86.31 108 LYS A O 1
ATOM 859 N N . ASN A 1 109 ? -0.791 8.972 26.817 1.00 88.38 109 ASN A N 1
ATOM 860 C CA . ASN A 1 109 ? -1.564 9.170 28.039 1.00 88.38 109 ASN A CA 1
ATOM 861 C C . ASN A 1 109 ? -2.928 8.462 27.968 1.00 88.38 109 ASN A C 1
ATOM 863 O O . ASN A 1 109 ? -3.741 8.630 28.874 1.00 88.38 109 ASN A O 1
ATOM 867 N N . ASN A 1 110 ? -3.159 7.652 26.931 1.00 89.88 110 ASN A N 1
ATOM 868 C CA . ASN A 1 110 ? -4.398 6.932 26.665 1.00 89.88 110 ASN A CA 1
ATOM 869 C C . ASN A 1 110 ? -5.599 7.831 26.312 1.00 89.88 110 ASN A C 1
ATOM 871 O O . ASN A 1 110 ? -6.746 7.430 26.507 1.00 89.88 110 ASN A O 1
ATOM 875 N N . HIS A 1 111 ? -5.365 9.028 25.773 1.00 91.00 111 HIS A N 1
ATOM 876 C CA . HIS A 1 111 ? -6.410 9.867 25.192 1.00 91.00 111 HIS A CA 1
ATOM 877 C C . HIS A 1 111 ? -6.583 9.565 23.706 1.00 91.00 111 HIS A C 1
ATOM 879 O O . HIS A 1 111 ? -5.604 9.423 22.977 1.00 91.00 111 HIS A O 1
ATOM 885 N N . ILE A 1 112 ? -7.831 9.509 23.243 1.00 90.62 112 ILE A N 1
ATOM 886 C CA . ILE A 1 112 ? -8.145 9.378 21.818 1.00 90.62 112 ILE A CA 1
ATOM 887 C C . ILE A 1 112 ? -7.847 10.728 21.142 1.00 90.62 112 ILE A C 1
ATOM 889 O O . ILE A 1 112 ? -8.571 11.696 21.362 1.00 90.62 112 ILE A O 1
ATOM 893 N N . GLU A 1 113 ? -6.772 10.801 20.351 1.00 88.00 113 GLU A N 1
ATOM 894 C CA . GLU A 1 113 ? -6.380 12.001 19.589 1.00 88.00 113 GLU A CA 1
ATOM 895 C C . GLU A 1 113 ? -7.280 12.194 18.366 1.00 88.00 113 GLU A C 1
ATOM 897 O O . GLU A 1 113 ? -7.691 13.308 18.043 1.00 88.00 113 GLU A O 1
ATOM 902 N N . SER A 1 114 ? -7.573 11.095 17.674 1.00 88.38 114 SER A N 1
ATOM 903 C CA . SER A 1 114 ? -8.436 11.078 16.502 1.00 88.38 114 SER A CA 1
ATOM 904 C C . SER A 1 114 ? -9.171 9.751 16.401 1.00 88.38 114 SER A C 1
ATOM 906 O O . SER A 1 114 ? -8.706 8.711 16.880 1.00 88.38 114 SER A O 1
ATOM 908 N N . GLN A 1 115 ? -10.342 9.797 15.776 1.00 90.56 115 GLN A N 1
ATOM 909 C CA . GLN A 1 115 ? -11.145 8.621 15.493 1.00 90.56 115 GLN A CA 1
ATOM 910 C C . GLN A 1 115 ? -11.882 8.804 14.173 1.00 90.56 115 GLN A C 1
ATOM 912 O O . GLN A 1 115 ? -12.376 9.889 13.866 1.00 90.56 115 GLN A O 1
ATOM 917 N N . LEU A 1 116 ? -11.968 7.718 13.423 1.00 89.62 116 LEU A N 1
ATOM 918 C CA . LEU A 1 116 ? -12.693 7.616 12.175 1.00 89.62 116 LEU A CA 1
ATOM 919 C C . LEU A 1 116 ? -13.596 6.387 12.270 1.00 89.62 116 LEU A C 1
ATOM 921 O O . LEU A 1 116 ? -13.104 5.266 12.380 1.00 89.62 116 LEU A O 1
ATOM 925 N N . ASP A 1 117 ? -14.908 6.605 12.279 1.00 90.38 117 ASP A N 1
ATOM 926 C CA . ASP A 1 117 ? -15.904 5.539 12.417 1.00 90.38 117 ASP A CA 1
ATOM 927 C C . ASP A 1 117 ? -16.263 4.951 11.045 1.00 90.38 117 ASP A C 1
ATOM 929 O O . ASP A 1 117 ? -16.677 5.679 10.141 1.00 90.38 117 ASP A O 1
ATOM 933 N N . CYS A 1 118 ? -16.148 3.629 10.905 1.00 87.44 118 CYS A N 1
ATOM 934 C CA . CYS A 1 118 ? -16.458 2.877 9.691 1.00 87.44 118 CYS A CA 1
ATOM 935 C C . CYS A 1 118 ? -17.870 3.110 9.132 1.00 87.44 118 CYS A C 1
ATOM 937 O O . CYS A 1 118 ? -18.079 2.930 7.930 1.00 87.44 118 CYS A O 1
ATOM 939 N N . GLN A 1 119 ? -18.838 3.488 9.975 1.00 88.38 119 GLN A N 1
ATOM 940 C CA . GLN A 1 119 ? -20.218 3.732 9.544 1.00 88.38 119 GLN A CA 1
ATOM 941 C C . GLN A 1 119 ? -20.350 5.015 8.721 1.00 88.38 119 GLN A C 1
ATOM 943 O O . GLN A 1 119 ? -21.182 5.088 7.817 1.00 88.38 119 GLN A O 1
ATOM 948 N N . TYR A 1 120 ? -19.518 6.014 9.017 1.00 88.25 120 TYR A N 1
ATOM 949 C CA . TYR A 1 120 ? -19.603 7.344 8.409 1.00 88.25 120 TYR A CA 1
ATOM 950 C C . TYR A 1 120 ? -18.432 7.640 7.476 1.00 88.25 120 TYR A C 1
ATOM 952 O O . TYR A 1 120 ? -18.573 8.426 6.542 1.00 88.25 120 TYR A O 1
ATOM 960 N N . ALA A 1 121 ? -17.288 7.001 7.703 1.00 84.38 121 ALA A N 1
ATOM 961 C CA . ALA A 1 121 ? -16.104 7.175 6.889 1.00 84.38 121 ALA A CA 1
ATOM 962 C C . ALA A 1 121 ? -16.293 6.559 5.506 1.00 84.38 121 ALA A C 1
ATOM 964 O O . ALA A 1 121 ? -16.771 5.424 5.355 1.00 84.38 121 ALA A O 1
ATOM 965 N N . ASN A 1 122 ? -15.874 7.287 4.476 1.00 81.06 122 ASN A N 1
ATOM 966 C CA . ASN A 1 122 ? -15.655 6.655 3.188 1.00 81.06 122 ASN A CA 1
ATOM 967 C C . ASN A 1 122 ? -14.321 5.874 3.229 1.00 81.06 122 ASN A C 1
ATOM 969 O O . ASN A 1 122 ? -13.504 6.023 4.138 1.00 81.06 122 ASN A O 1
ATOM 973 N N . PHE A 1 123 ? -14.125 4.976 2.267 1.00 76.00 123 PHE A N 1
ATOM 974 C CA . PHE A 1 123 ? -12.932 4.127 2.226 1.00 76.00 123 PHE A CA 1
ATOM 975 C C . PHE A 1 123 ? -11.632 4.930 2.034 1.00 76.00 123 PHE A C 1
ATOM 977 O O . PHE A 1 123 ? -10.591 4.582 2.585 1.00 76.00 123 PHE A O 1
ATOM 984 N N . GLU A 1 124 ? -11.701 6.024 1.282 1.00 78.12 124 GLU A N 1
ATOM 985 C CA . GLU A 1 124 ? -10.567 6.906 1.024 1.00 78.12 124 GLU A CA 1
ATOM 986 C C . GLU A 1 124 ? -10.107 7.627 2.300 1.00 78.12 124 GLU A C 1
ATOM 988 O O . GLU A 1 124 ? -8.907 7.691 2.558 1.00 78.12 124 GLU A O 1
ATOM 993 N N . ASP A 1 125 ? -11.037 8.072 3.149 1.00 81.56 125 ASP A N 1
ATOM 994 C CA . ASP A 1 125 ? -10.729 8.665 4.454 1.00 81.56 125 ASP A CA 1
ATOM 995 C C . ASP A 1 125 ? -10.000 7.659 5.352 1.00 81.56 125 ASP A C 1
ATOM 997 O O . ASP A 1 125 ? -9.027 8.006 6.026 1.00 81.56 125 ASP A O 1
ATOM 1001 N N . ILE A 1 126 ? -10.445 6.393 5.335 1.00 77.69 126 ILE A N 1
ATOM 1002 C CA . ILE A 1 126 ? -9.809 5.307 6.090 1.00 77.69 126 ILE A CA 1
ATOM 1003 C C . ILE A 1 126 ? -8.369 5.144 5.623 1.00 77.69 126 ILE A C 1
ATOM 1005 O O . ILE A 1 126 ? -7.460 5.194 6.447 1.00 77.69 126 ILE A O 1
ATOM 1009 N N . LEU A 1 127 ? -8.147 5.020 4.315 1.00 76.88 127 LEU A N 1
ATOM 1010 C CA . LEU A 1 127 ? -6.809 4.847 3.757 1.00 76.88 127 LEU A CA 1
ATOM 1011 C C . LEU A 1 127 ? -5.866 6.013 4.045 1.00 76.88 127 LEU A C 1
ATOM 1013 O O . LEU A 1 127 ? -4.717 5.774 4.398 1.00 76.88 127 LEU A O 1
ATOM 1017 N N . LYS A 1 128 ? -6.349 7.255 3.953 1.00 76.00 128 LYS A N 1
ATOM 1018 C CA . LYS A 1 128 ? -5.549 8.454 4.251 1.00 76.00 128 LYS A CA 1
ATOM 1019 C C . LYS A 1 128 ? -5.195 8.598 5.732 1.00 76.00 128 LYS A C 1
ATOM 1021 O O . LYS A 1 128 ? -4.286 9.347 6.069 1.00 76.00 128 LYS A O 1
ATOM 1026 N N . THR A 1 129 ? -5.919 7.909 6.615 1.00 73.44 129 THR A N 1
ATOM 1027 C CA . THR A 1 129 ? -5.681 7.931 8.068 1.00 73.44 129 THR A CA 1
ATOM 1028 C C . THR A 1 129 ? -4.767 6.790 8.522 1.00 73.44 129 THR A C 1
ATOM 1030 O O . THR A 1 129 ? -4.212 6.836 9.621 1.00 73.44 129 THR A O 1
ATOM 1033 N N . ILE A 1 130 ? -4.610 5.745 7.705 1.00 68.50 130 ILE A N 1
ATOM 1034 C CA . ILE A 1 130 ? -3.660 4.669 7.981 1.00 68.50 130 ILE A CA 1
ATOM 1035 C C . ILE A 1 130 ? -2.263 5.217 7.712 1.00 68.50 130 ILE A C 1
ATOM 1037 O O . ILE A 1 130 ? -1.863 5.352 6.560 1.00 68.50 130 ILE A O 1
ATOM 1041 N N . ASP A 1 131 ? -1.484 5.442 8.766 1.00 61.53 131 ASP A N 1
ATOM 1042 C CA . ASP A 1 131 ? -0.034 5.439 8.601 1.00 61.53 131 ASP A CA 1
ATOM 1043 C C . ASP A 1 131 ? 0.355 4.065 8.063 1.00 61.53 131 ASP A C 1
ATOM 1045 O O . ASP A 1 131 ? 0.197 3.056 8.763 1.00 61.53 131 ASP A O 1
ATOM 1049 N N . THR A 1 132 ? 0.826 4.018 6.813 1.00 59.62 132 THR A N 1
ATOM 1050 C CA . THR A 1 132 ? 1.343 2.800 6.190 1.00 59.62 132 THR A CA 1
ATOM 1051 C C . THR A 1 132 ? 2.423 2.230 7.116 1.00 59.62 132 THR A C 1
ATOM 1053 O O . THR A 1 132 ? 3.505 2.814 7.237 1.00 59.62 132 THR A O 1
ATOM 1056 N N . PRO A 1 133 ? 2.160 1.118 7.826 1.00 56.09 133 PRO A N 1
ATOM 1057 C CA . PRO A 1 133 ? 3.127 0.584 8.765 1.00 56.09 133 PRO A CA 1
ATOM 1058 C C . PRO A 1 133 ? 4.334 0.086 7.984 1.00 56.09 133 PRO A C 1
ATOM 1060 O O . PRO A 1 133 ? 4.185 -0.570 6.959 1.00 56.09 133 PRO A O 1
ATOM 1063 N N . VAL A 1 134 ? 5.537 0.341 8.486 1.00 63.94 134 VAL A N 1
ATOM 1064 C CA . VAL A 1 134 ? 6.751 -0.211 7.882 1.00 63.94 134 VAL A CA 1
ATOM 1065 C C . VAL A 1 134 ? 6.767 -1.722 8.125 1.00 63.94 134 VAL A C 1
ATOM 1067 O O . VAL A 1 134 ? 6.928 -2.173 9.262 1.00 63.94 134 VAL A O 1
ATOM 1070 N N . TRP A 1 135 ? 6.575 -2.516 7.070 1.00 73.25 135 TRP A N 1
ATOM 1071 C CA . TRP A 1 135 ? 6.734 -3.967 7.147 1.00 73.25 135 TRP A CA 1
ATOM 1072 C C . TRP A 1 135 ? 8.193 -4.340 7.423 1.00 73.25 135 TRP A C 1
ATOM 1074 O O . TRP A 1 135 ? 9.106 -3.621 7.004 1.00 73.25 135 TRP A O 1
ATOM 1084 N N . PRO A 1 136 ? 8.451 -5.484 8.082 1.00 82.25 136 PRO A N 1
ATOM 1085 C CA . PRO A 1 136 ? 9.795 -6.034 8.139 1.00 82.25 136 PRO A CA 1
ATOM 1086 C C . PRO A 1 136 ? 10.337 -6.222 6.721 1.00 82.25 136 PRO A C 1
ATOM 1088 O O . PRO A 1 136 ? 9.719 -6.887 5.890 1.00 82.25 136 PRO A O 1
ATOM 1091 N N . ILE A 1 137 ? 11.498 -5.636 6.451 1.00 87.88 137 ILE A N 1
ATOM 1092 C CA . ILE A 1 137 ? 12.186 -5.783 5.172 1.00 87.88 137 ILE A CA 1
ATOM 1093 C C . ILE A 1 137 ? 13.169 -6.939 5.286 1.00 87.88 137 ILE A C 1
ATOM 1095 O O . ILE A 1 137 ? 14.007 -6.975 6.191 1.00 87.88 137 ILE A O 1
ATOM 1099 N N . VAL A 1 138 ? 13.094 -7.865 4.337 1.00 91.62 138 VAL A N 1
ATOM 1100 C CA . VAL A 1 138 ? 14.008 -8.999 4.236 1.00 91.62 138 VAL A CA 1
ATOM 1101 C C . VAL A 1 138 ? 14.796 -8.907 2.949 1.00 91.62 138 VAL A C 1
ATOM 1103 O O . VAL A 1 138 ? 14.237 -8.746 1.867 1.00 91.62 138 VAL A O 1
ATOM 1106 N N . LYS A 1 139 ? 16.118 -9.027 3.079 1.00 94.88 139 LYS A N 1
ATOM 1107 C CA . LYS A 1 139 ? 17.019 -9.110 1.933 1.00 94.88 139 LYS A CA 1
ATOM 1108 C C . LYS A 1 139 ? 16.752 -10.390 1.150 1.00 94.88 139 LYS A C 1
ATOM 1110 O O . LYS A 1 139 ? 16.528 -11.448 1.738 1.00 94.88 139 LYS A O 1
ATOM 1115 N N . LYS A 1 140 ? 16.808 -10.283 -0.167 1.00 95.19 140 LYS A N 1
ATOM 1116 C CA . LYS A 1 140 ? 16.671 -11.391 -1.103 1.00 95.19 140 LYS A CA 1
ATOM 1117 C C . LYS A 1 140 ? 17.994 -11.617 -1.814 1.00 95.19 140 LYS A C 1
ATOM 1119 O O . LYS A 1 140 ? 18.794 -10.700 -1.979 1.00 95.19 140 LYS A O 1
ATOM 1124 N N . GLU A 1 141 ? 18.228 -12.866 -2.187 1.00 93.81 141 GLU A N 1
ATOM 1125 C CA . GLU A 1 141 ? 19.341 -13.198 -3.065 1.00 93.81 141 GLU A CA 1
ATOM 1126 C C . GLU A 1 141 ? 19.084 -12.613 -4.456 1.00 93.81 141 GLU A C 1
ATOM 1128 O O . GLU A 1 141 ? 17.939 -12.498 -4.896 1.00 93.81 141 GLU A O 1
ATOM 1133 N N . ILE A 1 142 ? 20.161 -12.220 -5.131 1.00 92.06 142 ILE A N 1
ATOM 1134 C CA . ILE A 1 142 ? 20.085 -11.646 -6.471 1.00 92.06 142 ILE A CA 1
ATOM 1135 C C . ILE A 1 142 ? 19.995 -12.800 -7.467 1.00 92.06 142 ILE A C 1
ATOM 1137 O O . ILE A 1 142 ? 20.955 -13.554 -7.635 1.00 92.06 142 ILE A O 1
ATOM 1141 N N . ILE A 1 143 ? 18.846 -12.920 -8.126 1.00 94.75 143 ILE A N 1
ATOM 1142 C CA . ILE A 1 143 ? 18.572 -13.919 -9.161 1.00 94.75 143 ILE A CA 1
ATOM 1143 C C . ILE A 1 143 ? 18.420 -13.182 -10.495 1.00 94.75 143 ILE A C 1
ATOM 1145 O O . ILE A 1 143 ? 17.764 -12.146 -10.566 1.00 94.75 143 ILE A O 1
ATOM 1149 N N . ASP A 1 144 ? 19.057 -13.688 -11.555 1.00 94.44 144 ASP A N 1
ATOM 1150 C CA . ASP A 1 144 ? 19.010 -13.051 -12.877 1.00 94.44 144 ASP A CA 1
ATOM 1151 C C . ASP A 1 144 ? 17.567 -12.990 -13.397 1.00 94.44 144 ASP A C 1
ATOM 1153 O O . ASP A 1 144 ? 16.869 -14.001 -13.446 1.00 94.44 144 ASP A O 1
ATOM 1157 N N . GLY A 1 145 ? 17.124 -11.792 -13.778 1.00 94.38 145 GLY A N 1
ATOM 1158 C CA . GLY A 1 145 ? 15.749 -11.544 -14.209 1.00 94.38 145 GLY A CA 1
ATOM 1159 C C . GLY A 1 145 ? 14.739 -11.358 -13.075 1.00 94.38 145 GLY A C 1
ATOM 1160 O O . GLY A 1 145 ? 13.587 -11.052 -13.371 1.00 94.38 145 GLY A O 1
ATOM 1161 N N . GLU A 1 146 ? 15.136 -11.471 -11.807 1.00 96.62 146 GLU A N 1
ATOM 1162 C CA . GLU A 1 146 ? 14.291 -11.105 -10.670 1.00 96.62 146 GLU A CA 1
ATOM 1163 C C . GLU A 1 146 ? 14.678 -9.744 -10.095 1.00 96.62 146 GLU A C 1
ATOM 1165 O O . GLU A 1 146 ? 15.847 -9.414 -9.903 1.00 96.62 146 GLU A O 1
ATOM 1170 N N . TYR A 1 147 ? 13.658 -8.963 -9.765 1.00 97.50 147 TYR A N 1
ATOM 1171 C CA . TYR A 1 147 ? 13.768 -7.626 -9.218 1.00 97.50 147 TYR A CA 1
ATOM 1172 C C . TYR A 1 147 ? 12.985 -7.570 -7.914 1.00 97.50 147 TYR A C 1
ATOM 1174 O O . TYR A 1 147 ? 11.763 -7.689 -7.894 1.00 97.50 147 TYR A O 1
ATOM 1182 N N . ASN A 1 148 ? 13.717 -7.419 -6.816 1.00 96.75 148 ASN A N 1
ATOM 1183 C CA . ASN A 1 148 ? 13.175 -7.391 -5.466 1.00 96.75 148 ASN A CA 1
ATOM 1184 C C . ASN A 1 148 ? 13.325 -5.978 -4.899 1.00 96.75 148 ASN A C 1
ATOM 1186 O O . ASN A 1 148 ? 14.449 -5.495 -4.746 1.00 96.75 148 ASN A O 1
ATOM 1190 N N . PHE A 1 149 ? 12.203 -5.329 -4.595 1.00 95.50 149 PHE A N 1
ATOM 1191 C CA . PHE A 1 149 ? 12.157 -3.983 -4.035 1.00 95.50 149 PHE A CA 1
ATOM 1192 C C . PHE A 1 149 ? 11.421 -3.925 -2.694 1.00 95.50 149 PHE A C 1
ATOM 1194 O O . PHE A 1 149 ? 10.441 -4.624 -2.453 1.00 95.50 149 PHE A O 1
ATOM 1201 N N . ALA A 1 150 ? 11.862 -3.033 -1.819 1.00 93.00 150 ALA A N 1
ATOM 1202 C CA . ALA A 1 150 ? 11.126 -2.649 -0.622 1.00 93.00 150 ALA A CA 1
ATOM 1203 C C . ALA A 1 150 ? 11.048 -1.124 -0.537 1.00 93.00 150 ALA A C 1
ATOM 1205 O O . ALA A 1 150 ? 11.940 -0.428 -1.029 1.00 93.00 150 ALA A O 1
ATOM 1206 N N . LEU A 1 151 ? 9.993 -0.605 0.084 1.00 89.94 151 LEU A N 1
ATOM 1207 C CA . LEU A 1 151 ? 9.762 0.826 0.227 1.00 89.94 151 LEU A CA 1
ATOM 1208 C C . LEU A 1 151 ? 9.901 1.245 1.691 1.00 89.94 151 LEU A C 1
ATOM 1210 O O . LEU A 1 151 ? 9.185 0.784 2.581 1.00 89.94 151 LEU A O 1
ATOM 1214 N N . LEU A 1 152 ? 10.811 2.179 1.941 1.00 85.50 152 LEU A N 1
ATOM 1215 C CA . LEU A 1 152 ? 10.959 2.849 3.228 1.00 85.50 152 LEU A CA 1
ATOM 1216 C C . LEU A 1 152 ? 10.210 4.181 3.184 1.00 85.50 152 LEU A C 1
ATOM 1218 O O . LEU A 1 152 ? 10.745 5.191 2.719 1.00 85.50 152 LEU A O 1
ATOM 1222 N N . GLY A 1 153 ? 8.963 4.158 3.642 1.00 81.75 153 GLY A N 1
ATOM 1223 C CA . GLY A 1 153 ? 8.055 5.301 3.625 1.00 81.75 153 GLY A CA 1
ATOM 1224 C C . GLY A 1 153 ? 6.618 4.879 3.309 1.00 81.75 153 GLY A C 1
ATOM 1225 O O . GLY A 1 153 ? 6.345 3.676 3.219 1.00 81.75 153 GLY A O 1
ATOM 1226 N N . PRO A 1 154 ? 5.702 5.851 3.167 1.00 81.56 154 PRO A N 1
ATOM 1227 C CA . PRO A 1 154 ? 4.270 5.580 3.116 1.00 81.56 154 PRO A CA 1
ATOM 1228 C C . PRO A 1 154 ? 3.748 5.174 1.728 1.00 81.56 154 PRO A C 1
ATOM 1230 O O . PRO A 1 154 ? 2.704 4.530 1.639 1.00 81.56 154 PRO A O 1
ATOM 1233 N N . SER A 1 155 ? 4.501 5.471 0.662 1.00 88.00 155 SER A N 1
ATOM 1234 C CA . SER A 1 155 ? 4.079 5.215 -0.720 1.00 88.00 155 SER A CA 1
ATOM 1235 C C . SER A 1 155 ? 3.965 3.724 -1.061 1.00 88.00 155 SER A C 1
ATOM 1237 O O . SER A 1 155 ? 4.507 2.842 -0.392 1.00 88.00 155 SER A O 1
ATOM 1239 N N . GLN A 1 156 ? 3.284 3.436 -2.163 1.00 90.62 156 GLN A N 1
ATOM 1240 C CA . GLN A 1 156 ? 3.084 2.104 -2.724 1.00 90.62 156 GLN A CA 1
ATOM 1241 C C . GLN A 1 156 ? 3.557 2.081 -4.176 1.00 90.62 156 GLN A C 1
ATOM 1243 O O . GLN A 1 156 ? 3.557 3.112 -4.850 1.00 90.62 156 GLN A O 1
ATOM 1248 N N . PHE A 1 157 ? 3.948 0.910 -4.677 1.00 93.38 157 PHE A N 1
ATOM 1249 C CA . PHE A 1 157 ? 4.258 0.734 -6.091 1.00 93.38 157 PHE A CA 1
ATOM 1250 C C . PHE A 1 157 ? 2.992 0.901 -6.923 1.00 93.38 157 PHE A C 1
ATOM 1252 O O . PHE A 1 157 ? 1.966 0.280 -6.635 1.00 93.38 157 PHE A O 1
ATOM 1259 N N . LEU A 1 158 ? 3.089 1.691 -7.990 1.00 94.06 158 LEU A N 1
ATOM 1260 C CA . LEU A 1 158 ? 2.048 1.758 -9.003 1.00 94.06 158 LEU A CA 1
ATOM 1261 C C . LEU A 1 158 ? 2.246 0.628 -10.011 1.00 94.06 158 LEU A C 1
ATOM 1263 O O . LEU A 1 158 ? 3.306 0.493 -10.628 1.00 94.06 158 LEU A O 1
ATOM 1267 N N . THR A 1 159 ? 1.200 -0.167 -10.199 1.00 95.25 159 THR A N 1
ATOM 1268 C CA . THR A 1 159 ? 1.175 -1.260 -11.169 1.00 95.25 159 THR A CA 1
ATOM 1269 C C . THR A 1 159 ? -0.038 -1.154 -12.083 1.00 95.25 159 THR A C 1
ATOM 1271 O O . THR A 1 159 ? -1.047 -0.550 -11.724 1.00 95.25 159 THR A O 1
ATOM 1274 N N . TYR A 1 160 ? 0.055 -1.731 -13.278 1.00 95.12 160 TYR A N 1
ATOM 1275 C CA . TYR A 1 160 ? -1.067 -1.852 -14.207 1.00 95.12 160 TYR A CA 1
ATOM 1276 C C . TYR A 1 160 ? -1.410 -3.326 -14.429 1.00 95.12 160 TYR A C 1
ATOM 1278 O O . TYR A 1 160 ? -0.575 -4.098 -14.901 1.00 95.12 160 TYR A O 1
ATOM 1286 N N . CYS A 1 161 ? -2.642 -3.710 -14.105 1.00 93.62 161 CYS A N 1
ATOM 1287 C CA . CYS A 1 161 ? -3.147 -5.079 -14.167 1.00 93.62 161 CYS A CA 1
ATOM 1288 C C . CYS A 1 161 ? -4.287 -5.169 -15.193 1.00 93.62 161 CYS A C 1
ATOM 1290 O O . CYS A 1 161 ? -5.410 -4.785 -14.875 1.00 93.62 161 CYS A O 1
ATOM 1292 N N . PRO A 1 162 ? -4.069 -5.655 -16.425 1.00 89.81 162 PRO A N 1
ATOM 1293 C CA . PRO A 1 162 ? -5.162 -5.874 -17.371 1.00 89.81 162 PRO A CA 1
ATOM 1294 C C . PRO A 1 162 ? -6.075 -7.035 -16.928 1.00 89.81 162 PRO A C 1
ATOM 1296 O O . PRO A 1 162 ? -5.558 -8.066 -16.502 1.00 89.81 162 PRO A O 1
ATOM 1299 N N . PRO A 1 163 ? -7.411 -6.938 -17.084 1.00 89.44 163 PRO A N 1
ATOM 1300 C CA . PRO A 1 163 ? -8.190 -5.790 -17.566 1.00 89.44 163 PRO A CA 1
ATOM 1301 C C . PRO A 1 163 ? -8.591 -4.801 -16.453 1.00 89.44 163 PRO A C 1
ATOM 1303 O O . PRO A 1 163 ? -9.322 -3.850 -16.711 1.00 89.44 163 PRO A O 1
ATOM 1306 N N . THR A 1 164 ? -8.166 -5.047 -15.218 1.00 88.44 164 THR A N 1
ATOM 1307 C CA . THR A 1 164 ? -8.611 -4.367 -13.999 1.00 88.44 164 THR A CA 1
ATOM 1308 C C . THR A 1 164 ? -8.212 -2.888 -13.924 1.00 88.44 164 THR A C 1
ATOM 1310 O O . THR A 1 164 ? -8.972 -2.083 -13.397 1.00 88.44 164 THR A O 1
ATOM 1313 N N . GLY A 1 165 ? -7.059 -2.513 -14.481 1.00 92.56 165 GLY A N 1
ATOM 1314 C CA . GLY A 1 165 ? -6.557 -1.137 -14.491 1.00 92.56 165 GLY A CA 1
ATOM 1315 C C . GLY A 1 165 ? -5.381 -0.914 -13.542 1.00 92.56 165 GLY A C 1
ATOM 1316 O O . GLY A 1 165 ? -4.594 -1.827 -13.291 1.00 92.56 165 GLY A O 1
ATOM 1317 N N . PHE A 1 166 ? -5.226 0.319 -13.056 1.00 94.19 166 PHE A N 1
ATOM 1318 C CA . PHE A 1 166 ? -4.135 0.691 -12.158 1.00 94.19 166 PHE A CA 1
ATOM 1319 C C . PHE A 1 166 ? -4.395 0.255 -10.724 1.00 94.19 166 PHE A C 1
ATOM 1321 O O . PHE A 1 166 ? -5.508 0.381 -10.214 1.00 94.19 166 PHE A O 1
ATOM 1328 N N . GLN A 1 167 ? -3.338 -0.223 -10.076 1.00 92.62 167 GLN A N 1
ATOM 1329 C CA . GLN A 1 167 ? -3.376 -0.701 -8.707 1.00 92.62 167 GLN A CA 1
ATOM 1330 C C . GLN A 1 167 ? -2.171 -0.227 -7.908 1.00 92.62 167 GLN A C 1
ATOM 1332 O O . GLN A 1 167 ? -1.075 -0.051 -8.450 1.00 92.62 167 GLN A O 1
ATOM 1337 N N . LEU A 1 168 ? -2.382 -0.082 -6.603 1.00 90.56 168 LEU A N 1
ATOM 1338 C CA . LEU A 1 168 ? -1.324 0.165 -5.635 1.00 90.56 168 LEU A CA 1
ATOM 1339 C C . LEU A 1 168 ? -1.000 -1.101 -4.850 1.00 90.56 168 LEU A C 1
ATOM 1341 O O . LEU A 1 168 ? -1.890 -1.849 -4.442 1.00 90.56 168 LEU A O 1
ATOM 1345 N N . THR A 1 169 ? 0.295 -1.357 -4.673 1.00 89.88 169 THR A N 1
ATOM 1346 C CA . THR A 1 169 ? 0.776 -2.538 -3.959 1.00 89.88 169 THR A CA 1
ATOM 1347 C C . THR A 1 169 ? 2.105 -2.285 -3.265 1.00 89.88 169 THR A C 1
ATOM 1349 O O . THR A 1 169 ? 2.951 -1.536 -3.749 1.00 89.88 169 THR A O 1
ATOM 1352 N N . ARG A 1 170 ? 2.335 -2.962 -2.141 1.00 89.69 170 ARG A N 1
ATOM 1353 C CA . ARG A 1 170 ? 3.656 -3.064 -1.506 1.00 89.69 170 ARG A CA 1
ATOM 1354 C C . ARG A 1 170 ? 4.410 -4.324 -1.929 1.00 89.69 170 ARG A C 1
ATOM 1356 O O . ARG A 1 170 ? 5.546 -4.524 -1.505 1.00 89.69 170 ARG A O 1
ATOM 1363 N N . ARG A 1 171 ? 3.812 -5.183 -2.775 1.00 90.81 171 ARG A N 1
ATOM 1364 C CA . ARG A 1 171 ? 4.503 -6.346 -3.361 1.00 90.81 171 ARG A CA 1
ATOM 1365 C C . ARG A 1 171 ? 5.642 -5.858 -4.231 1.00 90.81 171 ARG A C 1
ATOM 1367 O O . ARG A 1 171 ? 5.422 -5.290 -5.294 1.00 90.81 171 ARG A O 1
ATOM 1374 N N . GLY A 1 172 ? 6.850 -6.101 -3.751 1.00 93.94 172 GLY A N 1
ATOM 1375 C CA . GLY A 1 172 ? 8.064 -5.655 -4.407 1.00 93.94 172 GLY A CA 1
ATOM 1376 C C . GLY A 1 172 ? 8.788 -6.714 -5.225 1.00 93.94 172 GLY A C 1
ATOM 1377 O O . GLY A 1 172 ? 9.886 -6.443 -5.694 1.00 93.94 172 GLY A O 1
ATOM 1378 N N . HIS A 1 173 ? 8.225 -7.917 -5.371 1.00 95.75 173 HIS A N 1
ATOM 1379 C CA . HIS A 1 173 ? 8.802 -8.952 -6.229 1.00 95.75 173 HIS A CA 1
ATOM 1380 C C . HIS A 1 173 ? 8.277 -8.807 -7.654 1.00 95.75 173 HIS A C 1
ATOM 1382 O O . HIS A 1 173 ? 7.069 -8.856 -7.890 1.00 95.75 173 HIS A O 1
ATOM 1388 N N . PHE A 1 174 ? 9.201 -8.637 -8.593 1.00 97.31 174 PHE A N 1
ATOM 1389 C CA . PHE A 1 174 ? 8.925 -8.530 -10.015 1.00 97.31 174 PHE A CA 1
ATOM 1390 C C . PHE A 1 174 ? 9.881 -9.413 -10.815 1.00 97.31 174 PHE A C 1
ATOM 1392 O O . PHE A 1 174 ? 11.045 -9.581 -10.465 1.00 97.31 174 PHE A O 1
ATOM 1399 N N . ILE A 1 175 ? 9.392 -9.942 -11.927 1.00 97.50 175 ILE A N 1
ATOM 1400 C CA . ILE A 1 175 ? 10.123 -10.796 -12.854 1.00 97.50 175 ILE A CA 1
ATOM 1401 C C . ILE A 1 175 ? 10.204 -10.078 -14.198 1.00 97.50 175 ILE A C 1
ATOM 1403 O O . ILE A 1 175 ? 9.220 -9.512 -14.684 1.00 97.50 175 ILE A O 1
ATOM 1407 N N . PHE A 1 176 ? 11.384 -10.109 -14.802 1.00 97.50 176 PHE A N 1
ATOM 1408 C CA . PHE A 1 176 ? 11.605 -9.674 -16.168 1.00 97.50 176 PHE A CA 1
ATOM 1409 C C . PHE A 1 176 ? 10.960 -10.657 -17.152 1.00 97.50 176 PHE A C 1
ATOM 1411 O O . PHE A 1 176 ? 11.341 -11.823 -17.233 1.00 97.50 176 PHE A O 1
ATOM 1418 N N . ASP A 1 177 ? 10.022 -10.163 -17.953 1.00 96.06 177 ASP A N 1
ATOM 1419 C CA . ASP A 1 177 ? 9.394 -10.892 -19.050 1.00 96.06 177 ASP A CA 1
ATOM 1420 C C . ASP A 1 177 ? 9.299 -9.985 -20.281 1.00 96.06 177 ASP A C 1
ATOM 1422 O O . ASP A 1 177 ? 8.634 -8.946 -20.263 1.00 96.06 177 ASP A O 1
ATOM 1426 N N . LYS A 1 178 ? 9.973 -10.383 -21.369 1.00 94.38 178 LYS A N 1
ATOM 1427 C CA . LYS A 1 178 ? 9.947 -9.698 -22.678 1.00 94.38 178 LYS A CA 1
ATOM 1428 C C . LYS A 1 178 ? 10.199 -8.188 -22.587 1.00 94.38 178 LYS A C 1
ATOM 1430 O O . LYS A 1 178 ? 9.509 -7.394 -23.224 1.00 94.38 178 LYS A O 1
ATOM 1435 N N . GLY A 1 179 ? 11.196 -7.797 -21.799 1.00 95.19 179 GLY A N 1
ATOM 1436 C CA . GLY A 1 179 ? 11.579 -6.396 -21.653 1.00 95.19 179 GLY A CA 1
ATOM 1437 C C . GLY A 1 179 ? 10.779 -5.625 -20.608 1.00 95.19 179 GLY A C 1
ATOM 1438 O O . GLY A 1 179 ? 11.062 -4.455 -20.424 1.00 95.19 179 GLY A O 1
ATOM 1439 N N . MET A 1 180 ? 9.808 -6.225 -19.918 1.00 96.88 180 MET A N 1
ATOM 1440 C CA . MET A 1 180 ? 8.995 -5.550 -18.900 1.00 96.88 180 MET A CA 1
ATOM 1441 C C . MET A 1 180 ? 9.101 -6.250 -17.549 1.00 96.88 180 MET A C 1
ATOM 1443 O O . MET A 1 180 ? 9.413 -7.436 -17.487 1.00 96.88 180 MET A O 1
ATOM 1447 N N . LEU A 1 181 ? 8.798 -5.531 -16.471 1.00 97.31 181 LEU A N 1
ATOM 1448 C CA . LEU A 1 181 ? 8.751 -6.093 -15.121 1.00 97.31 181 LEU A CA 1
ATOM 1449 C C . LEU A 1 181 ? 7.310 -6.399 -14.708 1.00 97.31 181 LEU A C 1
ATOM 1451 O O . LEU A 1 181 ? 6.453 -5.513 -14.765 1.00 97.31 181 LEU A O 1
ATOM 1455 N N . ARG A 1 182 ? 7.045 -7.639 -14.283 1.00 97.12 182 ARG A N 1
ATOM 1456 C CA . ARG A 1 182 ? 5.723 -8.100 -13.833 1.00 97.12 182 ARG A CA 1
ATOM 1457 C C . ARG A 1 182 ? 5.768 -8.730 -12.453 1.00 97.12 182 ARG A C 1
ATOM 1459 O O . ARG A 1 182 ? 6.699 -9.468 -12.167 1.00 97.12 182 ARG A O 1
ATOM 1466 N N . ASN A 1 183 ? 4.761 -8.484 -11.626 1.00 94.62 183 ASN A N 1
ATOM 1467 C CA . ASN A 1 183 ? 4.615 -9.213 -10.366 1.00 94.62 183 ASN A CA 1
ATOM 1468 C C . ASN A 1 183 ? 4.022 -10.617 -10.592 1.00 94.62 183 ASN A C 1
ATOM 1470 O O . ASN A 1 183 ? 3.658 -10.997 -11.709 1.00 94.62 183 ASN A O 1
ATOM 1474 N N . ASP A 1 184 ? 3.892 -11.374 -9.506 1.00 90.69 184 ASP A N 1
ATOM 1475 C CA . ASP A 1 184 ? 3.314 -12.721 -9.473 1.00 90.69 184 ASP A CA 1
ATOM 1476 C C . ASP A 1 184 ? 1.836 -12.786 -9.906 1.00 90.69 184 ASP A C 1
ATOM 1478 O O . ASP A 1 184 ? 1.344 -13.846 -10.287 1.00 90.69 184 ASP A O 1
ATOM 1482 N N . LEU A 1 185 ? 1.143 -11.645 -9.910 1.00 89.69 185 LEU A N 1
ATOM 1483 C CA . LEU A 1 185 ? -0.235 -11.495 -10.388 1.00 89.69 185 LEU A CA 1
ATOM 1484 C C . LEU A 1 185 ? -0.316 -11.122 -11.880 1.00 89.69 185 LEU A C 1
ATOM 1486 O O . LEU A 1 185 ? -1.408 -10.943 -12.416 1.00 89.69 185 LEU A O 1
ATOM 1490 N N . GLY A 1 186 ? 0.824 -10.987 -12.563 1.00 93.19 186 GLY A N 1
ATOM 1491 C CA . GLY A 1 186 ? 0.894 -10.595 -13.972 1.00 93.19 186 GLY A CA 1
ATOM 1492 C C . GLY A 1 186 ? 0.727 -9.092 -14.224 1.00 93.19 186 GLY A C 1
ATOM 1493 O O . GLY A 1 186 ? 0.612 -8.681 -15.380 1.00 93.19 186 GLY A O 1
ATOM 1494 N N . CYS A 1 187 ? 0.739 -8.266 -13.179 1.00 95.31 187 CYS A N 1
ATOM 1495 C CA . CYS A 1 187 ? 0.653 -6.815 -13.286 1.00 95.31 187 CYS A CA 1
ATOM 1496 C C . CYS A 1 187 ? 2.008 -6.196 -13.607 1.00 95.31 187 CYS A C 1
ATOM 1498 O O . CYS A 1 187 ? 3.028 -6.581 -13.040 1.00 95.31 187 CYS A O 1
ATOM 1500 N N . PHE A 1 188 ? 2.011 -5.187 -14.471 1.00 96.88 188 PHE A N 1
ATOM 1501 C CA . PHE A 1 188 ? 3.215 -4.482 -14.887 1.00 96.88 188 PHE A CA 1
ATOM 1502 C C . PHE A 1 188 ? 3.630 -3.427 -13.867 1.00 96.88 188 PHE A C 1
ATOM 1504 O O . PHE A 1 188 ? 2.798 -2.612 -13.469 1.00 96.88 188 PHE A O 1
ATOM 1511 N N . LEU A 1 189 ? 4.914 -3.385 -13.509 1.00 96.31 189 LEU A N 1
ATOM 1512 C CA . LEU A 1 189 ? 5.476 -2.271 -12.748 1.00 96.31 189 LEU A CA 1
ATOM 1513 C C . LEU A 1 189 ? 5.486 -1.015 -13.614 1.00 96.31 189 LEU A C 1
ATOM 1515 O O . LEU A 1 189 ? 6.005 -1.032 -14.733 1.00 96.31 189 LEU A O 1
ATOM 1519 N N . TRP A 1 190 ? 4.914 0.070 -13.105 1.00 94.44 190 TRP A N 1
ATOM 1520 C CA . TRP A 1 190 ? 4.775 1.298 -13.871 1.00 94.44 190 TRP A CA 1
ATOM 1521 C C . TRP A 1 190 ? 5.998 2.204 -13.725 1.00 94.44 190 TRP A C 1
ATOM 1523 O O . TRP A 1 190 ? 6.589 2.322 -12.649 1.00 94.44 190 TRP A O 1
ATOM 1533 N N . ASN A 1 191 ? 6.378 2.858 -14.820 1.00 92.31 191 ASN A N 1
ATOM 1534 C CA . ASN A 1 191 ? 7.371 3.918 -14.818 1.00 92.31 191 ASN A CA 1
ATOM 1535 C C . ASN A 1 191 ? 6.701 5.221 -14.382 1.00 92.31 191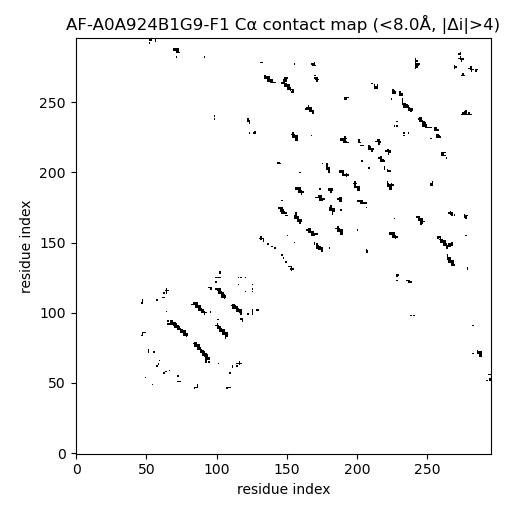 ASN A C 1
ATOM 1537 O O . ASN A 1 191 ? 5.618 5.591 -14.837 1.00 92.31 191 ASN A O 1
ATOM 1541 N N . ASN A 1 192 ? 7.387 5.958 -13.525 1.00 86.00 192 ASN A N 1
ATOM 1542 C CA . ASN A 1 192 ? 6.962 7.263 -13.075 1.00 86.00 192 ASN A CA 1
ATOM 1543 C C . ASN A 1 192 ? 6.908 8.291 -14.215 1.00 86.00 192 ASN A C 1
ATOM 1545 O O . ASN A 1 192 ? 6.219 9.300 -14.109 1.00 86.00 192 ASN A O 1
ATOM 1549 N N . GLY A 1 193 ? 7.615 8.025 -15.309 1.00 69.69 193 GLY A N 1
ATOM 1550 C CA . GLY A 1 193 ? 7.699 8.920 -16.449 1.00 69.69 193 GLY A CA 1
ATOM 1551 C C . GLY A 1 193 ? 8.677 10.071 -16.219 1.00 69.69 193 GLY A C 1
ATOM 1552 O O . GLY A 1 193 ? 8.986 10.472 -15.092 1.00 69.69 193 GLY A O 1
ATOM 1553 N N . ASP A 1 194 ? 9.158 10.592 -17.337 1.00 57.59 194 ASP A N 1
ATOM 1554 C CA . ASP A 1 194 ? 9.798 11.889 -17.496 1.00 57.59 194 ASP A CA 1
ATOM 1555 C C . ASP A 1 194 ? 9.235 12.551 -18.766 1.00 57.59 194 ASP A C 1
ATOM 1557 O O . ASP A 1 194 ? 8.520 11.909 -19.530 1.00 57.59 194 ASP A O 1
ATOM 1561 N N . GLU A 1 195 ? 9.527 13.834 -19.011 1.00 49.19 195 GLU A N 1
ATOM 1562 C CA . GLU A 1 195 ? 9.000 14.573 -20.180 1.00 49.19 195 GLU A CA 1
ATOM 1563 C C . GLU A 1 195 ? 9.342 13.917 -21.537 1.00 49.19 195 GLU A C 1
ATOM 1565 O O . GLU A 1 195 ? 8.748 14.264 -22.556 1.00 49.19 195 GLU A O 1
ATOM 1570 N N . LEU A 1 196 ? 10.290 12.973 -21.559 1.00 44.66 196 LEU A N 1
ATOM 1571 C CA . LEU A 1 196 ? 10.791 12.299 -22.756 1.00 44.66 196 LEU A CA 1
ATOM 1572 C C . LEU A 1 196 ? 10.182 10.903 -22.975 1.00 44.66 196 LEU A C 1
ATOM 1574 O O . LEU A 1 196 ? 10.174 10.437 -24.114 1.00 44.66 196 LEU A O 1
ATOM 1578 N N . ASN A 1 197 ? 9.646 10.245 -21.939 1.00 51.84 197 ASN A N 1
ATOM 1579 C CA . ASN A 1 197 ? 9.007 8.932 -22.042 1.00 51.84 197 ASN A CA 1
ATOM 1580 C C . ASN A 1 197 ? 7.563 8.977 -21.541 1.00 51.84 197 ASN A C 1
ATOM 1582 O O . ASN A 1 197 ? 7.298 9.208 -20.360 1.00 51.84 197 ASN A O 1
ATOM 1586 N N . ALA A 1 198 ? 6.628 8.680 -22.446 1.00 56.91 198 ALA A N 1
ATOM 1587 C CA . ALA A 1 198 ? 5.216 8.541 -22.118 1.00 56.91 198 ALA A CA 1
ATOM 1588 C C . ALA A 1 198 ? 5.016 7.526 -20.977 1.00 56.91 198 ALA A C 1
ATOM 1590 O O . ALA A 1 198 ? 5.626 6.455 -20.979 1.00 56.91 198 ALA A O 1
ATOM 1591 N N . HIS A 1 199 ? 4.162 7.876 -20.010 1.00 73.12 199 HIS A N 1
ATOM 1592 C CA . HIS A 1 199 ? 3.790 7.016 -18.886 1.00 73.12 199 HIS A CA 1
ATOM 1593 C C . HIS A 1 199 ? 3.430 5.607 -19.386 1.00 73.12 199 HIS A C 1
ATOM 1595 O O . HIS A 1 199 ? 2.499 5.436 -20.174 1.00 73.12 199 HIS A O 1
ATOM 1601 N N . GLY A 1 200 ? 4.188 4.607 -18.942 1.00 88.69 200 GLY A N 1
ATOM 1602 C CA . GLY A 1 200 ? 4.109 3.230 -19.422 1.00 88.69 200 GLY A CA 1
ATOM 1603 C C . GLY A 1 200 ? 4.722 2.252 -18.419 1.00 88.69 200 GLY A C 1
ATOM 1604 O O . GLY A 1 200 ? 5.249 2.684 -17.391 1.00 88.69 200 GLY A O 1
ATOM 1605 N N . PRO A 1 201 ? 4.689 0.938 -18.694 1.00 93.94 201 PRO A N 1
ATOM 1606 C CA . PRO A 1 201 ? 5.456 -0.036 -17.927 1.00 93.94 201 PRO A CA 1
ATOM 1607 C C . PRO A 1 201 ? 6.946 0.308 -17.916 1.00 93.94 201 PRO A C 1
ATOM 1609 O O . PRO A 1 201 ? 7.458 0.886 -18.872 1.00 93.94 201 PRO A O 1
ATOM 1612 N N . VAL A 1 202 ? 7.658 -0.108 -16.872 1.00 94.00 202 VAL A N 1
ATOM 1613 C CA . VAL A 1 202 ? 9.124 -0.115 -16.890 1.00 94.00 202 VAL A CA 1
ATOM 1614 C C . VAL A 1 202 ? 9.599 -1.046 -18.006 1.00 94.00 202 VAL A C 1
ATOM 1616 O O . VAL A 1 202 ? 9.264 -2.233 -17.999 1.00 94.00 202 VAL A O 1
ATOM 1619 N N . VAL A 1 203 ? 10.400 -0.513 -18.933 1.00 94.12 203 VAL A N 1
ATOM 1620 C CA . VAL A 1 203 ? 10.992 -1.274 -20.043 1.00 94.12 203 VAL A CA 1
ATOM 1621 C C . VAL A 1 203 ? 12.506 -1.384 -19.886 1.00 94.12 203 VAL A C 1
ATOM 1623 O O . VAL A 1 203 ? 13.207 -0.377 -19.888 1.00 94.12 203 VAL A O 1
ATOM 1626 N N . LEU A 1 204 ? 13.031 -2.602 -19.804 1.00 94.25 204 LEU A N 1
ATOM 1627 C CA . LEU A 1 204 ? 14.459 -2.891 -19.695 1.00 94.25 204 LEU A CA 1
ATOM 1628 C C . LEU A 1 204 ? 14.963 -3.600 -20.956 1.00 94.25 204 LEU A C 1
ATOM 1630 O O . LEU A 1 204 ? 14.275 -4.432 -21.543 1.00 94.25 204 LEU A O 1
ATOM 1634 N N . ALA A 1 205 ? 16.197 -3.301 -21.363 1.00 94.00 205 ALA A N 1
ATOM 1635 C CA . ALA A 1 205 ? 16.801 -3.920 -22.545 1.00 94.00 205 ALA A CA 1
ATOM 1636 C C . ALA A 1 205 ? 17.175 -5.40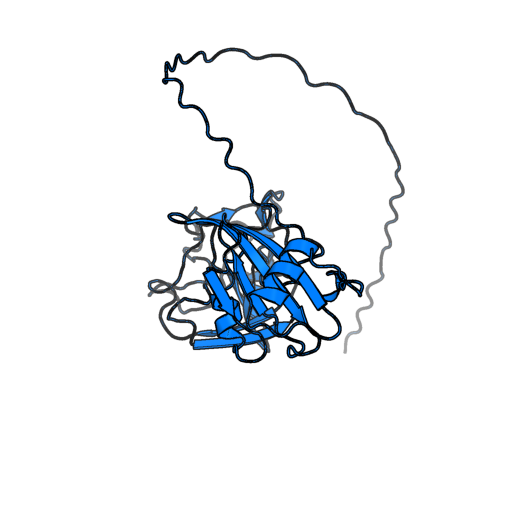0 -22.329 1.00 94.00 205 ALA A C 1
ATOM 1638 O O . ALA A 1 205 ? 17.274 -6.164 -23.287 1.00 94.00 205 ALA A O 1
ATOM 1639 N N . ASN A 1 206 ? 17.425 -5.799 -21.081 1.00 93.62 206 ASN A N 1
ATOM 1640 C CA . ASN A 1 206 ? 17.791 -7.154 -20.679 1.00 93.62 206 ASN A CA 1
ATOM 1641 C C . ASN A 1 206 ? 17.476 -7.360 -19.183 1.00 93.62 206 ASN A C 1
ATOM 1643 O O . ASN A 1 206 ? 16.955 -6.459 -18.529 1.00 93.62 206 ASN A O 1
ATOM 1647 N N . THR A 1 207 ? 17.809 -8.536 -18.649 1.00 94.31 207 THR A N 1
ATOM 1648 C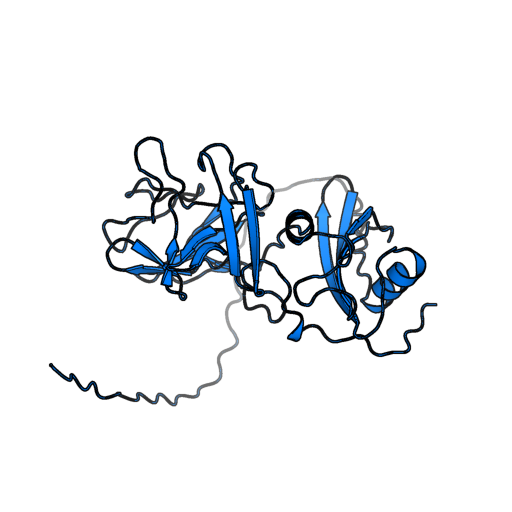 CA . THR A 1 207 ? 17.556 -8.948 -17.256 1.00 94.31 207 THR A CA 1
ATOM 1649 C C . THR A 1 207 ? 18.417 -8.236 -16.208 1.00 94.31 207 THR A C 1
ATOM 1651 O O . THR A 1 207 ? 18.318 -8.553 -15.024 1.00 94.31 207 THR A O 1
ATOM 1654 N N . LYS A 1 208 ? 19.300 -7.316 -16.620 1.00 91.00 208 LYS A N 1
ATOM 1655 C CA . LYS A 1 208 ? 20.308 -6.684 -15.768 1.00 91.00 208 LYS A CA 1
ATOM 1656 C C . LYS A 1 208 ? 20.233 -5.171 -15.883 1.00 91.00 208 LYS A C 1
ATOM 1658 O O . LYS A 1 208 ? 20.743 -4.555 -16.818 1.00 91.00 208 LYS A O 1
ATOM 1663 N N . ASP A 1 209 ? 19.663 -4.557 -14.859 1.00 93.12 209 ASP A N 1
ATOM 1664 C CA . ASP A 1 209 ? 19.761 -3.119 -14.656 1.00 93.12 209 ASP A CA 1
ATOM 1665 C C . ASP A 1 209 ? 19.703 -2.823 -13.162 1.00 93.12 209 ASP A C 1
ATOM 1667 O O . ASP A 1 209 ? 18.805 -3.289 -12.465 1.00 93.12 209 ASP A O 1
ATOM 1671 N N . SER A 1 210 ? 20.685 -2.092 -12.652 1.00 92.31 210 SER A N 1
ATOM 1672 C CA . SER A 1 210 ? 20.720 -1.723 -11.240 1.00 92.31 210 SER A CA 1
ATOM 1673 C C . SER A 1 210 ? 19.875 -0.476 -11.009 1.00 92.31 210 SER A C 1
ATOM 1675 O O . SER A 1 210 ? 19.737 0.372 -11.889 1.00 92.31 210 SER A O 1
ATOM 1677 N N . ILE A 1 211 ? 19.342 -0.340 -9.800 1.00 92.12 211 ILE A N 1
ATOM 1678 C CA . ILE A 1 211 ? 18.544 0.814 -9.393 1.00 92.12 211 ILE A CA 1
ATOM 1679 C C . ILE A 1 211 ? 19.348 1.707 -8.444 1.00 92.12 211 ILE A C 1
ATOM 1681 O O . ILE A 1 211 ? 20.145 1.221 -7.641 1.00 92.12 211 ILE A O 1
ATOM 1685 N N . ASN A 1 212 ? 19.168 3.022 -8.537 1.00 89.56 212 ASN A N 1
ATOM 1686 C CA . ASN A 1 212 ? 19.724 3.961 -7.568 1.00 89.56 212 ASN A CA 1
ATOM 1687 C C . ASN A 1 212 ? 18.796 4.125 -6.346 1.00 89.56 212 ASN A C 1
ATOM 1689 O O . ASN A 1 212 ? 17.656 3.665 -6.344 1.00 89.56 212 ASN A O 1
ATOM 1693 N N . ALA A 1 213 ? 19.263 4.833 -5.313 1.00 80.31 213 ALA A N 1
ATOM 1694 C CA . ALA A 1 213 ? 18.486 5.069 -4.088 1.00 80.31 213 ALA A CA 1
ATOM 1695 C C . ALA A 1 213 ? 17.175 5.852 -4.317 1.00 80.31 213 ALA A C 1
ATOM 1697 O O . ALA A 1 213 ? 16.264 5.796 -3.494 1.00 80.31 213 ALA A O 1
ATOM 1698 N N . SER A 1 214 ? 17.070 6.574 -5.436 1.00 82.25 214 SER A N 1
ATOM 1699 C CA . SER A 1 214 ? 15.860 7.294 -5.847 1.00 82.25 214 SER A CA 1
ATOM 1700 C C . SER A 1 214 ? 14.841 6.394 -6.551 1.00 82.25 214 SER A C 1
ATOM 1702 O O . SER A 1 214 ? 13.790 6.878 -6.963 1.00 82.25 214 SER A O 1
ATOM 1704 N N . GLY A 1 215 ? 15.134 5.101 -6.711 1.00 89.31 215 GLY A N 1
ATOM 1705 C CA . GLY A 1 215 ? 14.245 4.169 -7.390 1.00 89.31 215 GLY A CA 1
ATOM 1706 C C . GLY A 1 215 ? 14.309 4.259 -8.914 1.00 89.31 215 GLY A C 1
ATOM 1707 O O . GLY A 1 215 ? 13.328 3.927 -9.573 1.00 89.31 215 GLY A O 1
ATOM 1708 N N . CYS A 1 216 ? 15.428 4.713 -9.486 1.00 91.81 216 CYS A N 1
ATOM 1709 C CA . CYS A 1 216 ? 15.608 4.812 -10.934 1.00 91.81 216 CYS A CA 1
ATOM 1710 C C . CYS A 1 216 ? 16.642 3.824 -11.465 1.00 91.81 216 CYS A C 1
ATOM 1712 O O . CYS A 1 216 ? 17.753 3.728 -10.938 1.00 91.81 216 CYS A O 1
ATOM 1714 N N . PHE A 1 217 ? 16.276 3.128 -12.537 1.00 93.50 217 PHE A N 1
ATOM 1715 C CA . PHE A 1 217 ? 17.142 2.224 -13.280 1.00 93.50 217 PHE A CA 1
ATOM 1716 C C . PHE A 1 217 ? 18.274 2.997 -13.959 1.00 93.50 217 PHE A C 1
ATOM 1718 O O . PHE A 1 217 ? 18.050 4.012 -14.630 1.00 93.50 217 PHE A O 1
ATOM 1725 N N . ILE A 1 218 ? 19.507 2.530 -13.771 1.00 92.69 218 ILE A N 1
ATOM 1726 C CA . ILE A 1 218 ? 20.709 3.254 -14.184 1.00 92.69 218 ILE A CA 1
ATOM 1727 C C . ILE A 1 218 ? 20.848 3.261 -15.704 1.00 92.69 218 ILE A C 1
ATOM 1729 O O . ILE A 1 218 ? 21.196 4.309 -16.255 1.00 92.69 218 ILE A O 1
ATOM 1733 N N . ASN A 1 219 ? 20.581 2.145 -16.385 1.00 92.31 219 ASN A N 1
ATOM 1734 C CA . ASN A 1 219 ? 20.751 2.050 -17.835 1.00 92.31 219 ASN A CA 1
ATOM 1735 C C . ASN A 1 219 ? 19.487 2.473 -18.581 1.00 92.31 219 ASN A C 1
ATOM 1737 O O . ASN A 1 219 ? 19.567 3.280 -19.505 1.00 92.31 219 ASN A O 1
ATOM 1741 N N . ALA A 1 220 ? 18.324 1.986 -18.150 1.00 91.62 220 ALA A N 1
ATOM 1742 C CA . ALA A 1 220 ? 17.040 2.277 -18.776 1.00 91.62 220 ALA A CA 1
ATOM 1743 C C . ALA A 1 220 ? 16.550 3.714 -18.541 1.00 91.62 220 ALA A C 1
ATOM 1745 O O . ALA A 1 220 ? 15.639 4.156 -19.235 1.00 91.62 220 ALA A O 1
ATOM 1746 N N . LYS A 1 221 ? 17.135 4.434 -17.567 1.00 91.00 221 LYS A N 1
ATOM 1747 C CA . LYS A 1 221 ? 16.773 5.814 -17.185 1.00 91.00 221 LYS A CA 1
ATOM 1748 C C . LYS A 1 221 ? 15.295 5.995 -16.817 1.00 91.00 221 LYS A C 1
ATOM 1750 O O . LYS A 1 221 ? 14.770 7.098 -16.893 1.00 91.00 221 LYS A O 1
ATOM 1755 N N . GLN A 1 222 ? 14.638 4.926 -16.378 1.00 91.31 222 GLN A N 1
ATOM 1756 C CA . GLN A 1 222 ? 13.242 4.929 -15.941 1.00 91.31 222 GLN A CA 1
ATOM 1757 C C . GLN A 1 222 ? 13.171 4.814 -14.423 1.00 91.31 222 GLN A C 1
ATOM 1759 O O . GLN A 1 222 ? 13.974 4.106 -13.816 1.00 91.31 222 GLN A O 1
ATOM 1764 N N . CYS A 1 223 ? 12.215 5.501 -13.804 1.00 91.00 223 CYS A N 1
ATOM 1765 C CA . CYS A 1 223 ? 12.037 5.494 -12.355 1.00 91.00 223 CYS A CA 1
ATOM 1766 C C . CYS A 1 223 ? 10.779 4.728 -11.984 1.00 91.00 223 CYS A C 1
ATOM 1768 O O . CYS A 1 223 ? 9.760 4.847 -12.653 1.00 91.00 223 CYS A O 1
ATOM 1770 N N . ILE A 1 224 ? 10.823 3.965 -10.900 1.00 93.62 224 ILE A N 1
ATOM 1771 C CA . ILE A 1 224 ? 9.649 3.252 -10.406 1.00 93.62 224 ILE A CA 1
ATOM 1772 C C . ILE A 1 224 ? 8.586 4.271 -9.982 1.00 93.62 224 ILE A C 1
ATOM 1774 O O . ILE A 1 224 ? 8.852 5.164 -9.170 1.00 93.62 224 ILE A O 1
ATOM 1778 N N . ALA A 1 225 ? 7.381 4.140 -10.537 1.00 93.25 225 ALA A N 1
ATOM 1779 C CA . ALA A 1 225 ? 6.233 4.922 -10.110 1.00 93.25 225 ALA A CA 1
ATOM 1780 C C . ALA A 1 225 ? 5.811 4.506 -8.702 1.00 93.25 225 ALA A C 1
ATOM 1782 O O . ALA A 1 225 ? 5.628 3.322 -8.404 1.00 93.25 225 ALA A O 1
ATOM 1783 N N . GLN A 1 226 ? 5.645 5.509 -7.850 1.00 91.31 226 GLN A N 1
ATOM 1784 C CA . GLN A 1 226 ? 5.179 5.348 -6.485 1.00 91.31 226 GLN A CA 1
ATOM 1785 C C . GLN A 1 226 ? 4.087 6.374 -6.221 1.00 91.31 226 GLN A C 1
ATOM 1787 O O . GLN A 1 226 ? 4.179 7.492 -6.727 1.00 91.31 226 GLN A O 1
ATOM 1792 N N . LEU A 1 227 ? 3.082 5.987 -5.443 1.00 90.44 227 LEU A N 1
ATOM 1793 C CA . LEU A 1 227 ? 2.006 6.871 -5.013 1.00 90.44 227 LEU A CA 1
ATOM 1794 C C . LEU A 1 227 ? 1.654 6.612 -3.557 1.00 90.44 227 LEU A C 1
ATOM 1796 O O . LEU A 1 227 ? 1.630 5.466 -3.112 1.00 90.44 227 LEU A O 1
ATOM 1800 N N . ASP A 1 228 ? 1.358 7.681 -2.839 1.00 87.81 228 ASP A N 1
ATOM 1801 C CA . ASP A 1 228 ? 0.669 7.643 -1.558 1.00 87.81 228 ASP A CA 1
ATOM 1802 C C . ASP A 1 228 ? -0.813 8.006 -1.741 1.00 87.81 228 ASP A C 1
ATOM 1804 O O . ASP A 1 228 ? -1.175 8.746 -2.656 1.00 87.81 228 ASP A O 1
ATOM 1808 N N . PHE A 1 229 ? -1.696 7.502 -0.876 1.00 85.12 229 PHE A N 1
ATOM 1809 C CA . PHE A 1 229 ? -3.132 7.802 -0.963 1.00 85.12 229 PHE A CA 1
ATOM 1810 C C . PHE A 1 229 ? -3.464 9.281 -0.728 1.00 85.12 229 PHE A C 1
ATOM 1812 O O . PHE A 1 229 ? -4.560 9.727 -1.071 1.00 85.12 229 PHE A O 1
ATOM 1819 N N . THR A 1 230 ? -2.544 10.036 -0.127 1.00 85.06 230 THR A N 1
ATOM 1820 C CA . THR A 1 230 ? -2.677 11.476 0.105 1.00 85.06 230 THR A CA 1
ATOM 1821 C C . THR A 1 230 ? -2.136 12.326 -1.047 1.00 85.06 230 THR A C 1
ATOM 1823 O O . THR A 1 230 ? -2.346 13.542 -1.044 1.00 85.06 230 THR A O 1
ATOM 1826 N N . ASP A 1 231 ? -1.493 11.718 -2.052 1.00 87.75 231 ASP A N 1
ATOM 1827 C CA . ASP A 1 231 ? -0.954 12.448 -3.198 1.00 87.75 231 ASP A CA 1
ATOM 1828 C C . ASP A 1 231 ? -2.075 13.126 -3.996 1.00 87.75 231 ASP A C 1
ATOM 1830 O O . ASP A 1 231 ? -3.084 12.514 -4.346 1.00 87.75 231 ASP A O 1
ATOM 1834 N N . SER A 1 232 ? -1.873 14.394 -4.362 1.00 88.31 232 SER A N 1
ATOM 1835 C CA . SER A 1 232 ? -2.888 15.214 -5.045 1.00 88.31 232 SER A CA 1
ATOM 1836 C C . SER A 1 232 ? -3.275 14.706 -6.438 1.00 88.31 232 SER A C 1
ATOM 1838 O O . SER A 1 232 ? -4.328 15.069 -6.965 1.00 88.31 232 SER A O 1
ATOM 1840 N N . VAL A 1 233 ? -2.431 13.866 -7.042 1.00 88.00 233 VAL A N 1
ATOM 1841 C CA . VAL A 1 233 ? -2.706 13.224 -8.332 1.00 88.00 233 VAL A CA 1
ATOM 1842 C C . VAL A 1 233 ? -3.700 12.070 -8.208 1.00 88.00 233 VAL A C 1
ATOM 1844 O O . VAL A 1 233 ? -4.340 11.733 -9.203 1.00 88.00 233 VAL A O 1
ATOM 1847 N N . VAL A 1 234 ? -3.874 11.481 -7.020 1.00 89.06 234 VAL A N 1
ATOM 1848 C CA . VAL A 1 234 ? -4.842 10.405 -6.777 1.00 89.06 234 VAL A CA 1
ATOM 1849 C C . VAL A 1 234 ? -6.247 11.007 -6.740 1.00 89.06 234 VAL A C 1
ATOM 1851 O O . VAL A 1 234 ? -6.552 11.855 -5.908 1.00 89.06 234 VAL A O 1
ATOM 1854 N N . GLN A 1 235 ? -7.104 10.589 -7.674 1.00 87.38 235 GLN A N 1
ATOM 1855 C CA . GLN A 1 235 ? -8.456 11.139 -7.846 1.00 87.38 235 GLN A CA 1
ATOM 1856 C C . GLN A 1 235 ? -9.531 10.252 -7.234 1.00 87.38 235 GLN A C 1
ATOM 1858 O O . GLN A 1 235 ? -10.565 10.735 -6.778 1.00 87.38 235 GLN A O 1
ATOM 1863 N N . LYS A 1 236 ? -9.324 8.936 -7.297 1.00 88.38 236 LYS A N 1
ATOM 1864 C CA . LYS A 1 236 ? -10.289 7.967 -6.799 1.00 88.38 236 LYS A CA 1
ATOM 1865 C C . LYS A 1 236 ? -9.574 6.721 -6.339 1.00 88.38 236 LYS A C 1
ATOM 1867 O O . LYS A 1 236 ? -8.696 6.217 -7.034 1.00 88.38 236 LYS A O 1
ATOM 1872 N N . ILE A 1 237 ? -10.026 6.192 -5.212 1.00 87.25 237 ILE A N 1
ATOM 1873 C CA . ILE A 1 237 ? -9.538 4.937 -4.663 1.00 87.25 237 ILE A CA 1
ATOM 1874 C C . ILE A 1 237 ? -10.710 3.970 -4.540 1.00 87.25 237 ILE A C 1
ATOM 1876 O O . ILE A 1 237 ? -11.796 4.347 -4.096 1.00 87.25 237 ILE A O 1
ATOM 1880 N N . ARG A 1 238 ? -10.513 2.720 -4.961 1.00 87.19 238 ARG A N 1
ATOM 1881 C CA . ARG A 1 238 ? -11.532 1.673 -4.859 1.00 87.19 238 ARG A CA 1
ATOM 1882 C C . ARG A 1 238 ? -10.917 0.431 -4.241 1.00 87.19 238 ARG A C 1
ATOM 1884 O O . ARG A 1 238 ? -9.947 -0.124 -4.756 1.00 87.19 238 ARG A O 1
ATOM 1891 N N . PHE A 1 239 ? -11.505 -0.007 -3.139 1.00 79.69 239 PHE A N 1
ATOM 1892 C CA . PHE A 1 239 ? -11.152 -1.275 -2.530 1.00 79.69 239 PHE A CA 1
ATOM 1893 C C . PHE A 1 239 ? -11.668 -2.431 -3.381 1.00 79.69 239 PHE A C 1
ATOM 1895 O O . PHE A 1 239 ? -12.822 -2.422 -3.816 1.00 79.69 239 PHE A O 1
ATOM 1902 N N . ARG A 1 240 ? -10.823 -3.437 -3.587 1.00 77.38 240 ARG A N 1
ATOM 1903 C CA . ARG A 1 240 ? -11.247 -4.746 -4.093 1.00 77.38 240 ARG A CA 1
ATOM 1904 C C . ARG A 1 240 ? -11.219 -5.762 -2.961 1.00 77.38 240 ARG A C 1
ATOM 1906 O O . ARG A 1 240 ? -12.225 -6.410 -2.697 1.00 77.38 240 ARG A O 1
ATOM 1913 N N . ASP A 1 241 ? -10.065 -5.879 -2.314 1.00 75.88 241 ASP A N 1
ATOM 1914 C CA . ASP A 1 241 ? -9.800 -6.803 -1.215 1.00 75.88 241 ASP A CA 1
ATOM 1915 C C . ASP A 1 241 ? -8.536 -6.367 -0.444 1.00 75.88 241 ASP A C 1
ATOM 1917 O O . ASP A 1 241 ? -7.884 -5.383 -0.798 1.00 75.88 241 ASP A O 1
ATOM 1921 N N . SER A 1 242 ? -8.158 -7.102 0.611 1.00 71.75 242 SER A N 1
ATOM 1922 C CA . SER A 1 242 ? -6.998 -6.777 1.463 1.00 71.75 242 SER A CA 1
ATOM 1923 C C . SER A 1 242 ? -5.668 -6.659 0.706 1.00 71.75 242 SER A C 1
ATOM 1925 O O . SER A 1 242 ? -4.689 -6.141 1.244 1.00 71.75 242 SER A O 1
ATOM 1927 N N . ASN A 1 243 ? -5.599 -7.154 -0.526 1.00 75.19 243 ASN A N 1
ATOM 1928 C CA . ASN A 1 243 ? -4.395 -7.230 -1.336 1.00 75.19 243 ASN A CA 1
ATOM 1929 C C . ASN A 1 243 ? -4.432 -6.321 -2.566 1.00 75.19 243 ASN A C 1
ATOM 1931 O O . ASN A 1 243 ? -3.370 -6.068 -3.132 1.00 75.19 243 ASN A O 1
ATOM 1935 N N . ASN A 1 244 ? -5.607 -5.815 -2.942 1.00 78.25 244 ASN A N 1
ATOM 1936 C CA . ASN A 1 244 ? -5.813 -5.064 -4.170 1.00 78.25 244 ASN A CA 1
ATOM 1937 C C . ASN A 1 244 ? -6.570 -3.757 -3.899 1.00 78.25 244 ASN A C 1
ATOM 1939 O O . ASN A 1 244 ? -7.722 -3.754 -3.455 1.00 78.25 244 ASN A O 1
ATOM 1943 N N . ILE A 1 245 ? -5.933 -2.638 -4.242 1.00 86.75 245 ILE A N 1
ATOM 1944 C CA . ILE A 1 245 ? -6.565 -1.320 -4.299 1.00 86.75 245 ILE A CA 1
ATOM 1945 C C . ILE A 1 245 ? -6.431 -0.805 -5.718 1.00 86.75 245 ILE A C 1
ATOM 1947 O O . ILE A 1 245 ? -5.321 -0.677 -6.230 1.00 86.75 245 ILE A O 1
ATOM 1951 N N . GLU A 1 246 ? -7.562 -0.494 -6.336 1.00 91.62 246 GLU A N 1
ATOM 1952 C CA . GLU A 1 246 ? -7.580 0.218 -7.604 1.00 91.62 246 GLU A CA 1
ATOM 1953 C C . GLU A 1 246 ? -7.501 1.712 -7.378 1.00 91.62 246 GLU A C 1
ATOM 1955 O O . GLU A 1 246 ? -8.110 2.248 -6.444 1.00 91.62 246 GLU A O 1
ATOM 1960 N N . ILE A 1 247 ? -6.823 2.384 -8.298 1.00 91.00 247 ILE A N 1
ATOM 1961 C CA . ILE A 1 247 ? -6.774 3.834 -8.308 1.00 91.00 247 ILE A CA 1
ATOM 1962 C C . ILE A 1 247 ? -7.084 4.401 -9.686 1.00 91.00 247 ILE A C 1
ATOM 1964 O O . ILE A 1 247 ? -6.702 3.841 -10.713 1.00 91.00 247 ILE A O 1
ATOM 1968 N N . ASP A 1 248 ? -7.717 5.568 -9.679 1.00 90.12 248 ASP A N 1
ATOM 1969 C CA . ASP A 1 248 ? -7.644 6.510 -10.785 1.00 90.12 248 ASP A CA 1
ATOM 1970 C C . ASP A 1 248 ? -6.743 7.664 -10.346 1.00 90.12 248 ASP A C 1
ATOM 1972 O O . ASP A 1 248 ? -6.889 8.200 -9.243 1.00 90.12 248 ASP A O 1
ATOM 1976 N N . PHE A 1 249 ? -5.828 8.073 -11.215 1.00 88.94 249 PHE A N 1
ATOM 1977 C CA . PHE A 1 249 ? -4.972 9.227 -10.983 1.00 88.94 249 PHE A CA 1
ATOM 1978 C C . PHE A 1 249 ? -4.913 10.097 -12.236 1.00 88.94 249 PHE A C 1
ATOM 1980 O O . PHE A 1 249 ? -5.102 9.620 -13.357 1.00 88.94 249 PHE A O 1
ATOM 1987 N N . TYR A 1 250 ? -4.661 11.385 -12.043 1.00 84.19 250 TYR A N 1
ATOM 1988 C CA . TYR A 1 250 ? -4.508 12.349 -13.121 1.00 84.19 250 TYR A CA 1
ATOM 1989 C C . TYR A 1 250 ? -3.414 13.354 -12.773 1.00 84.19 250 TYR A C 1
ATOM 1991 O O . TYR A 1 250 ? -3.394 13.908 -11.676 1.00 84.19 250 TYR A O 1
ATOM 1999 N N . GLY A 1 251 ? -2.528 13.613 -13.732 1.00 80.44 251 GLY A N 1
ATOM 2000 C CA . GLY A 1 251 ? -1.442 14.578 -13.596 1.00 80.44 251 GLY A CA 1
ATOM 2001 C C . GLY A 1 251 ? -0.056 13.953 -13.715 1.00 80.44 251 GLY A C 1
ATOM 2002 O O . GLY A 1 251 ? 0.101 12.771 -14.018 1.00 80.44 251 GLY A O 1
ATOM 2003 N N . ASP A 1 252 ? 0.953 14.793 -13.501 1.00 81.00 252 ASP A N 1
ATOM 2004 C CA . ASP A 1 252 ? 2.357 14.413 -13.597 1.00 81.00 252 ASP A CA 1
ATOM 2005 C C . ASP A 1 252 ? 2.820 13.672 -12.333 1.00 81.00 252 ASP A C 1
ATOM 2007 O O . ASP A 1 252 ? 2.938 14.253 -11.249 1.00 81.00 252 ASP A O 1
ATOM 2011 N N . LEU A 1 253 ? 3.132 12.385 -12.499 1.00 83.81 253 LEU A N 1
ATOM 2012 C CA . LEU A 1 253 ? 3.662 11.527 -11.443 1.00 83.81 253 LEU A CA 1
ATOM 2013 C C . LEU A 1 253 ? 5.064 11.951 -10.968 1.00 83.81 253 LEU A C 1
ATOM 2015 O O . LEU A 1 253 ? 5.541 11.459 -9.949 1.00 83.81 253 LEU A O 1
ATOM 2019 N N . LYS A 1 254 ? 5.808 12.788 -11.699 1.00 78.62 254 LYS A N 1
ATOM 2020 C CA . LYS A 1 254 ? 7.195 13.146 -11.357 1.00 78.62 254 LYS A CA 1
ATOM 2021 C C . LYS A 1 254 ? 7.295 14.106 -10.187 1.00 78.62 254 LYS A C 1
ATOM 2023 O O . LYS A 1 254 ? 8.101 13.863 -9.289 1.00 78.62 254 LYS A O 1
ATOM 2028 N N . ASN A 1 255 ? 6.491 15.162 -10.215 1.00 72.38 255 ASN A N 1
ATOM 2029 C CA . ASN A 1 255 ? 6.662 16.317 -9.337 1.00 72.38 255 ASN A CA 1
ATOM 2030 C C . ASN A 1 255 ? 5.684 16.348 -8.154 1.00 72.38 255 ASN A C 1
ATOM 2032 O O . ASN A 1 255 ? 5.938 17.051 -7.182 1.00 72.38 255 ASN A O 1
ATOM 2036 N N . ASN A 1 256 ? 4.596 15.576 -8.222 1.00 72.06 256 ASN A N 1
ATOM 2037 C CA . ASN A 1 256 ? 3.472 15.671 -7.286 1.00 72.06 256 ASN A CA 1
ATOM 2038 C C . ASN A 1 256 ? 3.195 14.357 -6.541 1.00 72.06 256 ASN A C 1
ATOM 2040 O O . ASN A 1 256 ? 2.051 14.086 -6.184 1.00 72.0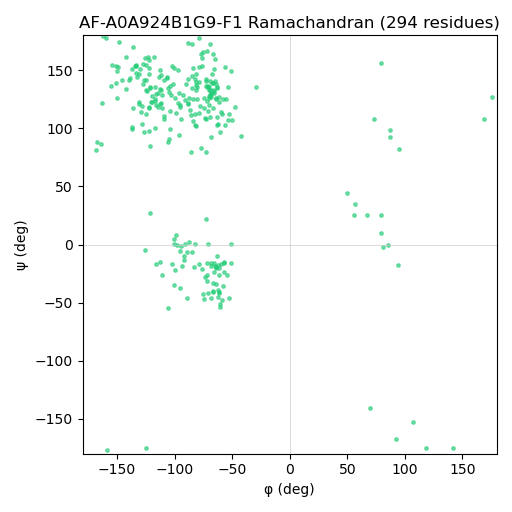6 256 ASN A O 1
ATOM 2044 N N . THR A 1 257 ? 4.221 13.524 -6.359 1.00 81.88 257 THR A N 1
ATOM 2045 C CA . THR A 1 257 ? 4.081 12.209 -5.726 1.00 81.88 257 THR A CA 1
ATOM 2046 C C . THR A 1 257 ? 5.023 12.045 -4.551 1.00 81.88 257 THR A C 1
ATOM 2048 O O . THR A 1 257 ? 6.184 12.471 -4.576 1.00 81.88 257 THR A O 1
ATOM 2051 N N . THR A 1 258 ? 4.517 11.398 -3.510 1.00 81.06 258 THR A N 1
ATOM 2052 C CA . THR A 1 258 ? 5.294 11.026 -2.340 1.00 81.06 258 THR A CA 1
ATOM 2053 C C . THR A 1 258 ? 6.301 9.943 -2.718 1.00 81.06 258 THR A C 1
ATOM 2055 O O . THR A 1 258 ? 5.975 8.919 -3.322 1.00 81.06 258 THR A O 1
ATOM 2058 N N . ARG A 1 259 ? 7.566 10.161 -2.348 1.00 82.06 259 ARG A N 1
ATOM 2059 C CA . ARG A 1 259 ? 8.677 9.252 -2.653 1.00 82.06 259 ARG A CA 1
ATOM 2060 C C . ARG A 1 259 ? 9.162 8.554 -1.399 1.00 82.06 259 ARG A C 1
ATOM 2062 O O . ARG A 1 259 ? 9.816 9.173 -0.562 1.00 82.06 259 ARG A O 1
ATOM 2069 N N . SER A 1 260 ? 8.919 7.253 -1.321 1.00 87.75 260 SER A N 1
ATOM 2070 C CA . SER A 1 260 ? 9.646 6.401 -0.385 1.00 87.75 260 SER A CA 1
ATOM 2071 C C . SER A 1 260 ? 11.027 6.079 -0.942 1.00 87.75 260 SER A C 1
ATOM 2073 O O . SER A 1 260 ? 11.244 6.042 -2.160 1.00 87.75 260 SER A O 1
ATOM 2075 N N . VAL A 1 261 ? 11.974 5.815 -0.043 1.00 89.12 261 VAL A N 1
ATOM 2076 C CA . VAL A 1 261 ? 13.284 5.299 -0.448 1.00 89.12 261 VAL A CA 1
ATOM 2077 C C . VAL A 1 261 ? 13.095 3.869 -0.942 1.00 89.12 261 VAL A C 1
ATOM 2079 O O . VAL A 1 261 ? 12.521 3.039 -0.234 1.00 89.12 261 VAL A O 1
ATOM 2082 N N . VAL A 1 262 ? 13.586 3.583 -2.149 1.00 92.31 262 VAL A N 1
ATOM 2083 C CA . VAL A 1 262 ? 13.555 2.230 -2.712 1.00 92.31 262 VAL A CA 1
ATOM 2084 C C . VAL A 1 262 ? 14.809 1.490 -2.281 1.00 92.31 262 VAL A C 1
ATOM 2086 O O . VAL A 1 262 ? 15.927 1.904 -2.587 1.00 92.31 262 VAL A O 1
ATOM 2089 N N . GLN A 1 263 ? 14.621 0.375 -1.588 1.00 93.38 263 GLN A N 1
ATOM 2090 C CA . GLN A 1 263 ? 15.690 -0.555 -1.271 1.00 93.38 263 GLN A CA 1
ATOM 2091 C C . GLN A 1 263 ? 15.692 -1.689 -2.299 1.00 93.38 263 GLN A C 1
ATOM 2093 O O . GLN A 1 263 ? 14.689 -2.386 -2.449 1.00 93.38 263 GLN A O 1
ATOM 2098 N N . SER A 1 264 ? 16.814 -1.869 -2.999 1.00 93.81 264 SER A N 1
ATOM 2099 C CA . SER A 1 264 ? 17.024 -3.003 -3.902 1.00 93.81 264 SER A CA 1
ATOM 2100 C C . SER A 1 264 ? 17.337 -4.284 -3.136 1.00 93.81 264 SER A C 1
ATOM 2102 O O . SER A 1 264 ? 17.767 -4.249 -1.978 1.00 93.81 264 SER A O 1
ATOM 2104 N N . ASP A 1 265 ? 17.147 -5.414 -3.814 1.00 94.38 265 ASP A N 1
ATOM 2105 C CA . ASP A 1 265 ? 17.523 -6.750 -3.345 1.00 94.38 265 ASP A CA 1
ATOM 2106 C C . ASP A 1 265 ? 16.876 -7.085 -1.997 1.00 94.38 265 ASP A C 1
ATOM 2108 O O . ASP A 1 265 ? 17.455 -7.718 -1.111 1.00 94.38 265 ASP A O 1
ATOM 2112 N N . ALA A 1 266 ? 15.656 -6.595 -1.813 1.00 94.50 266 ALA A N 1
ATOM 2113 C CA . ALA A 1 266 ? 14.889 -6.761 -0.599 1.00 94.50 266 ALA A CA 1
ATOM 2114 C C . ALA A 1 266 ? 13.404 -6.752 -0.925 1.00 94.50 266 ALA A C 1
ATOM 2116 O O . ALA A 1 266 ? 12.996 -6.147 -1.903 1.00 94.50 266 ALA A O 1
ATOM 2117 N N . VAL A 1 267 ? 12.597 -7.402 -0.099 1.00 93.00 267 VAL A N 1
ATOM 2118 C CA . VAL A 1 267 ? 11.139 -7.293 -0.160 1.00 93.00 267 VAL A CA 1
ATOM 2119 C C . VAL A 1 267 ? 10.592 -7.072 1.230 1.00 93.00 267 VAL A C 1
ATOM 2121 O O . VAL A 1 267 ? 11.180 -7.478 2.236 1.00 93.00 267 VAL A O 1
ATOM 2124 N N . GLU A 1 268 ? 9.431 -6.449 1.280 1.00 88.75 268 GLU A N 1
ATOM 2125 C CA . GLU A 1 268 ? 8.637 -6.409 2.493 1.00 88.75 268 GLU A CA 1
ATOM 2126 C C . GLU A 1 268 ? 8.011 -7.776 2.752 1.00 88.75 268 GLU A C 1
ATOM 2128 O O . GLU A 1 268 ? 7.504 -8.435 1.843 1.00 88.75 268 GLU A O 1
ATOM 2133 N N . GLN A 1 269 ? 8.046 -8.218 4.006 1.00 84.94 269 GLN A N 1
ATOM 2134 C CA . GLN A 1 269 ? 7.323 -9.405 4.439 1.00 84.94 269 GLN A CA 1
ATOM 2135 C C . GLN A 1 269 ? 5.846 -9.066 4.590 1.00 84.94 269 GLN A C 1
ATOM 2137 O O . GLN A 1 269 ? 5.369 -8.768 5.682 1.00 84.94 269 GLN A O 1
ATOM 2142 N N . LEU A 1 270 ? 5.127 -9.100 3.474 1.00 77.38 270 LEU A N 1
ATOM 2143 C CA . LEU A 1 270 ? 3.692 -8.822 3.439 1.00 77.38 270 LEU A CA 1
ATOM 2144 C C . LEU A 1 270 ? 2.888 -9.983 4.025 1.00 77.38 270 LEU A C 1
ATOM 2146 O O . LEU A 1 270 ? 1.867 -9.743 4.654 1.00 77.38 270 LEU A O 1
ATOM 2150 N N . ASP A 1 271 ? 3.417 -11.207 3.943 1.00 60.78 271 ASP A N 1
ATOM 2151 C CA . ASP A 1 271 ? 2.804 -12.448 4.442 1.00 60.78 271 ASP A CA 1
ATOM 2152 C C . ASP A 1 271 ? 2.810 -12.571 5.972 1.00 60.78 271 ASP A C 1
ATOM 2154 O O . ASP A 1 271 ? 2.701 -13.664 6.537 1.00 60.78 271 ASP A O 1
ATOM 2158 N N . THR A 1 272 ? 2.922 -11.454 6.693 1.00 57.38 272 THR A N 1
ATOM 2159 C CA . THR A 1 272 ? 2.482 -11.472 8.083 1.00 57.38 272 THR A CA 1
ATOM 2160 C C . THR A 1 272 ? 1.017 -11.888 8.073 1.00 57.38 272 THR A C 1
ATOM 2162 O O . THR A 1 272 ? 0.202 -11.254 7.410 1.00 57.38 272 THR A O 1
ATOM 2165 N N . TYR A 1 273 ? 0.678 -12.933 8.825 1.00 54.28 273 TYR A N 1
ATOM 2166 C CA . TYR A 1 273 ? -0.663 -13.521 8.941 1.00 54.28 273 TYR A CA 1
ATOM 2167 C C . TYR A 1 273 ? -1.800 -12.529 9.262 1.00 54.28 273 TYR A C 1
ATOM 2169 O O . TYR A 1 273 ? -2.934 -12.943 9.410 1.00 54.28 273 TYR A O 1
ATOM 2177 N N . ARG A 1 274 ? -1.530 -11.228 9.410 1.00 59.50 274 ARG A N 1
ATOM 2178 C CA . ARG A 1 274 ? -2.493 -10.198 9.799 1.00 59.50 274 ARG A CA 1
ATOM 2179 C C . ARG A 1 274 ? -2.755 -9.129 8.735 1.00 59.50 274 ARG A C 1
ATOM 2181 O O . ARG A 1 274 ? -3.729 -8.405 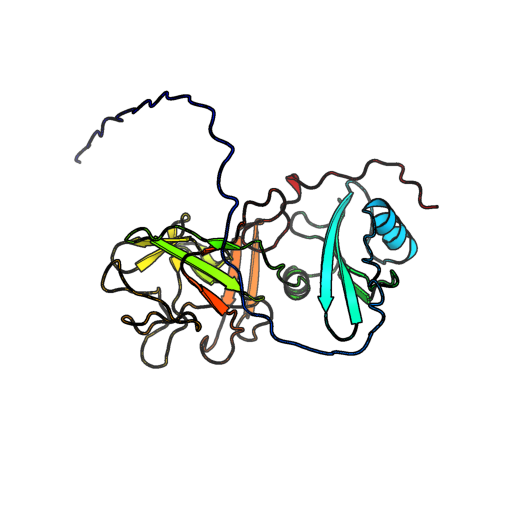8.898 1.00 59.50 274 ARG A O 1
ATOM 2188 N N . ARG A 1 275 ? -1.923 -8.954 7.697 1.00 68.38 275 ARG A N 1
ATOM 2189 C CA . ARG A 1 275 ? -2.036 -7.823 6.742 1.00 68.38 275 ARG A CA 1
ATOM 2190 C C . ARG A 1 275 ? -1.806 -8.261 5.302 1.00 68.38 275 ARG A C 1
ATOM 2192 O O . ARG A 1 275 ? -0.955 -9.100 5.054 1.00 68.38 275 ARG A O 1
ATOM 2199 N N . GLY A 1 276 ? -2.543 -7.668 4.367 1.00 68.81 276 GLY A N 1
ATOM 2200 C CA . GLY A 1 276 ? -2.291 -7.829 2.937 1.00 68.81 276 GLY A CA 1
ATOM 2201 C C . GLY A 1 276 ? -1.284 -6.802 2.383 1.00 68.81 276 GLY A C 1
ATOM 2202 O O . GLY A 1 276 ? -0.907 -5.859 3.084 1.00 68.81 276 GLY A O 1
ATOM 2203 N N . PRO A 1 277 ? -0.873 -6.934 1.108 1.00 65.56 277 PRO A N 1
ATOM 2204 C CA . PRO A 1 277 ? -0.003 -6.015 0.366 1.00 65.56 277 PRO A CA 1
ATOM 2205 C C . PRO A 1 277 ? -0.370 -4.537 0.351 1.00 65.56 277 PRO A C 1
ATOM 2207 O O . PRO A 1 277 ? 0.439 -3.718 -0.066 1.00 65.56 277 PRO A O 1
ATOM 2210 N N . THR A 1 278 ? -1.593 -4.196 0.728 1.00 68.56 278 THR A N 1
ATOM 2211 C CA . THR A 1 278 ? -2.080 -2.815 0.737 1.00 68.56 278 THR A CA 1
ATOM 2212 C C . THR A 1 278 ? -1.855 -2.123 2.080 1.00 68.56 278 THR A C 1
ATOM 2214 O O . THR A 1 278 ? -2.076 -0.922 2.190 1.00 68.56 278 THR A O 1
ATOM 2217 N N . GLY A 1 279 ? -1.458 -2.867 3.123 1.00 69.19 279 GLY A N 1
ATOM 2218 C CA . GLY A 1 279 ? -1.459 -2.378 4.511 1.00 69.19 279 GLY A CA 1
ATOM 2219 C C . GLY A 1 279 ? -2.723 -2.718 5.281 1.00 69.19 279 GLY A C 1
ATOM 2220 O O . GLY A 1 279 ? -2.694 -2.705 6.519 1.00 69.19 279 GLY A O 1
ATOM 2221 N N . 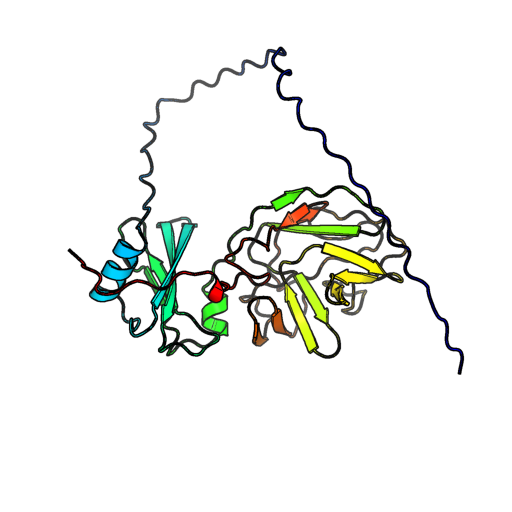ILE A 1 280 ? -3.792 -3.075 4.566 1.00 69.69 280 ILE A N 1
ATOM 2222 C CA . ILE A 1 280 ? -5.095 -3.386 5.139 1.00 69.69 280 ILE A CA 1
ATOM 2223 C C . ILE A 1 280 ? -5.037 -4.722 5.879 1.00 69.69 280 ILE A C 1
ATOM 2225 O O . ILE A 1 280 ? -4.449 -5.705 5.416 1.00 69.69 280 ILE A O 1
ATOM 2229 N N . LEU A 1 281 ? -5.646 -4.742 7.065 1.00 70.81 281 LEU A N 1
ATOM 2230 C CA . LEU A 1 281 ? -5.724 -5.931 7.901 1.00 70.81 281 LEU A CA 1
ATOM 2231 C C . LEU A 1 281 ? -6.579 -7.006 7.234 1.00 70.81 281 LEU A C 1
ATOM 2233 O O . LEU A 1 281 ? -7.700 -6.743 6.800 1.00 70.81 281 LEU A O 1
ATOM 2237 N N . ASN A 1 282 ? -6.063 -8.231 7.213 1.00 75.56 282 ASN A N 1
ATOM 2238 C CA . ASN A 1 282 ? -6.881 -9.392 6.921 1.00 75.56 282 ASN A CA 1
ATOM 2239 C C . ASN A 1 282 ? -7.615 -9.795 8.208 1.00 75.56 282 ASN A C 1
ATOM 2241 O O . ASN A 1 282 ? -7.039 -10.390 9.121 1.00 75.56 282 ASN A O 1
ATOM 2245 N N . TRP A 1 283 ? -8.891 -9.423 8.280 1.00 78.44 283 TRP A N 1
ATOM 2246 C CA . TRP A 1 283 ? -9.728 -9.613 9.461 1.00 78.44 283 TRP A CA 1
ATOM 2247 C C . TRP A 1 283 ? -10.061 -11.076 9.762 1.00 78.44 283 TRP A C 1
ATOM 2249 O O . TRP A 1 283 ? -10.456 -11.368 10.893 1.00 78.44 283 TRP A O 1
ATOM 2259 N N . ASP A 1 284 ? -9.865 -11.997 8.818 1.00 79.62 284 ASP A N 1
ATOM 2260 C CA . ASP A 1 284 ? -10.097 -13.432 9.037 1.00 79.62 284 ASP A CA 1
ATOM 2261 C C . ASP A 1 284 ? -9.119 -14.022 10.060 1.00 79.62 284 ASP A C 1
ATOM 2263 O O . ASP A 1 284 ? -9.437 -14.995 10.738 1.00 79.62 284 ASP A O 1
ATOM 2267 N N . TYR A 1 285 ? -7.960 -13.383 10.239 1.00 77.62 285 TYR A N 1
ATOM 2268 C CA . TYR A 1 285 ? -6.919 -13.801 11.180 1.00 77.62 285 TYR A CA 1
ATOM 2269 C C . TYR A 1 285 ? -6.906 -13.009 12.492 1.00 77.62 285 TYR A C 1
ATOM 2271 O O . TYR A 1 285 ? -6.046 -13.237 13.346 1.00 77.62 285 TYR A O 1
ATOM 2279 N N . VAL A 1 286 ? -7.820 -12.051 12.658 1.00 81.69 286 VAL A N 1
ATOM 2280 C CA . VAL A 1 286 ? -7.973 -11.316 13.916 1.00 81.69 286 VAL A CA 1
ATOM 2281 C C . VAL A 1 286 ? -9.066 -11.998 14.726 1.00 81.69 286 VAL A C 1
ATOM 2283 O O . VAL A 1 286 ? -10.213 -12.078 14.286 1.00 81.69 286 VAL A O 1
ATOM 2286 N N . GLU A 1 287 ? -8.699 -12.500 15.904 1.00 88.06 287 GLU A N 1
ATOM 2287 C CA . GLU A 1 287 ? -9.648 -13.134 16.812 1.00 88.06 287 GLU A CA 1
ATOM 2288 C C . GLU A 1 287 ? -10.694 -12.135 17.300 1.00 88.06 287 GLU A C 1
ATOM 2290 O O . GLU A 1 287 ? -10.400 -10.987 17.654 1.00 88.06 287 GLU A O 1
ATOM 2295 N N . SER A 1 288 ? -11.929 -12.612 17.337 1.00 92.50 288 SER A N 1
ATOM 2296 C CA . SER A 1 288 ? -13.049 -11.888 17.906 1.00 92.50 288 SER A CA 1
ATOM 2297 C C . SER A 1 288 ? -12.973 -11.859 19.424 1.00 92.50 288 SER A C 1
ATOM 2299 O O . SER A 1 288 ? -12.656 -12.862 20.074 1.00 92.50 288 SER A O 1
ATOM 2301 N N . LEU A 1 289 ? -13.326 -10.714 19.999 1.00 92.94 289 LEU A N 1
ATOM 2302 C CA . LEU A 1 289 ? -13.434 -10.563 21.438 1.00 92.94 289 LEU A CA 1
ATOM 2303 C C . LEU A 1 289 ? -14.525 -11.472 22.001 1.00 92.94 289 LEU A C 1
ATOM 2305 O O . LEU A 1 289 ? -15.640 -11.543 21.485 1.00 92.94 289 LEU A O 1
ATOM 2309 N N . GLN A 1 290 ? -14.197 -12.133 23.106 1.00 92.75 290 GLN A N 1
ATOM 2310 C CA . GLN A 1 290 ? -15.122 -12.996 23.827 1.00 92.75 290 GLN A CA 1
ATOM 2311 C C . GLN A 1 290 ? -15.860 -12.185 24.893 1.00 92.75 290 GLN A C 1
ATOM 2313 O O . GLN A 1 290 ? -15.242 -11.559 25.755 1.00 92.75 290 GLN A O 1
ATOM 2318 N N . PHE A 1 291 ? -17.190 -12.205 24.832 1.00 87.75 291 PHE A N 1
ATOM 2319 C CA . PHE A 1 291 ? -18.063 -11.488 25.758 1.00 87.75 291 PHE A CA 1
ATOM 2320 C C . PHE A 1 291 ? -18.567 -12.398 26.891 1.00 87.75 291 PHE A C 1
ATOM 2322 O O . PHE A 1 291 ? -18.751 -13.596 26.672 1.00 87.75 291 PHE A O 1
ATOM 2329 N N . PRO A 1 292 ? -18.847 -11.848 28.091 1.00 89.62 292 PRO A N 1
ATOM 2330 C CA . PRO A 1 292 ? -18.777 -10.430 28.458 1.00 89.62 292 PRO A CA 1
ATOM 2331 C C . PRO A 1 292 ? -17.358 -9.961 28.828 1.00 89.62 292 PRO A C 1
ATOM 2333 O O . PRO A 1 292 ? -16.624 -10.660 29.523 1.00 89.62 292 PRO A O 1
ATOM 2336 N N . ILE A 1 293 ? -17.006 -8.732 28.438 1.00 89.81 293 ILE A N 1
ATOM 2337 C CA . ILE A 1 293 ? -15.746 -8.076 28.821 1.00 89.81 293 ILE A CA 1
ATOM 2338 C C . ILE A 1 293 ? -16.004 -7.176 30.031 1.00 89.81 293 ILE A C 1
ATOM 2340 O O . ILE A 1 293 ? -16.940 -6.377 30.024 1.00 89.81 293 ILE A O 1
ATOM 2344 N N . LYS A 1 294 ? -15.176 -7.293 31.072 1.00 90.19 294 LYS A N 1
ATOM 2345 C CA . LYS A 1 294 ? -15.248 -6.433 32.259 1.00 90.19 294 LYS A CA 1
ATOM 2346 C C . LYS A 1 294 ? -14.271 -5.272 32.121 1.00 90.19 294 LYS A C 1
ATOM 2348 O O . LYS A 1 294 ? -13.070 -5.490 32.009 1.00 90.19 294 LYS A O 1
ATOM 2353 N N . CYS A 1 295 ? -14.809 -4.059 32.151 1.00 89.88 295 CYS A N 1
ATOM 2354 C CA . CYS A 1 295 ? -14.043 -2.821 32.126 1.00 89.88 295 CYS A CA 1
ATOM 2355 C C . CYS A 1 295 ? -14.050 -2.195 33.512 1.00 89.88 295 CYS A C 1
ATOM 2357 O O . CYS A 1 295 ? -14.951 -1.416 33.832 1.00 89.88 295 CYS A O 1
ATOM 2359 N N . GLU A 1 296 ? -13.074 -2.590 34.325 1.00 78.69 296 GLU A N 1
ATOM 2360 C CA . GLU A 1 296 ? -12.839 -2.004 35.649 1.00 78.69 296 GLU A CA 1
ATOM 2361 C C . GLU A 1 296 ? -12.490 -0.503 35.559 1.00 78.69 296 GLU A C 1
ATOM 2363 O O . GLU A 1 296 ? -12.076 -0.019 34.472 1.00 78.69 296 GLU A O 1
#

Sequence (296 aa):
MLLLKTDYIEVSLIGKTEASEKKYLKNNNLIKTITTSKNRKSEVHKKSNLSIIEIYCLLSKNSSITLSGDIKIQSGHYGEYPNGMGTYVYVRSSQCPDDKYSVLRIDKNNHIESQLDCQYANFEDILKTIDTPVWPIVKKEIIDGEYNFALLGPSQFLTYCPPTGFQLTRRGHFIFDKGMLRNDLGCFLWNNGDELNAHGPVVLANTKDSINASGCFINAKQCIAQLDFTDSVVQKIRFRDSNNIEIDFYGDLKNNTTRSVVQSDAVEQLDTYRRGPTGILNWDYVESLQFPIKCE

Foldseek 3Di:
DDDDDDDDDDDDDDDDDDDDDDDDDDDDDDDDDDDPDDDDPPPPLPQLPQDPLNVVLLCVVPNPADADDWKFKDKDWDADPPQGIWMKMWIDHPLADPAFTKIFIAGSVRDTPDIDYRNPDDPLNVQVPDQLDQFDKDFADDDQQKWAKAFAGQKFFWWADPPQGIWGFLFRIWGDDPQFTADPNRIAFWFLDDPVDDTDGHGHPGSDFDADQQQATPVSRTHGQIAGSPFPQWDDWDDDDQAIIDTDGDDRSPPGGDTTGMDIRIGGPQPPVFGYRSSDGPCVSGDTDDDDRDND